Protein AF-A0A0B8QP43-F1 (afdb_monomer_lite)

Organism: NCBI:txid1481914

Sequence (212 aa):
MALLAFGRDAANEVSERLANKIGITAQKVNVSTFHQMALKIISDVEGGAPAISSLATEEKQKLQWCGVWLKEHWVNATNFKRWQKHLSLWPIAYLNGDEELVNQSENPKLLAWLNQQVEQLMTMNVTKKAIQQQIIDHPEYSRLNSELQLAWPAYQAWKQYLKEQNEFDFHLMIEKATQYVAKNKFKSPWRFLMVDEYQDISPARLALLEAW

pLDDT: mean 91.75, std 6.89, range [56.22, 98.06]

Secondary structure (DSSP, 8-state):
-EEEESSHHHHHHHHHHHHHHHGGGGGGSEEEEHHHHHHHHHHHHHSSPPEEPHHHH-HHHHHHHHHHHHHHHHTSHHHHHHHHHHHHHSPPTT--TTS-GGGGGG-HHHHHHHHHHHHHHHHH---HHHHHHHHTTSTTHHHHHHHHHHHHHHHHHHHHHHHHHTEE-HHHHHHHHHHHHHTT-S--S-S-EEESSGGG--HHHHHHHHT-

InterPro domains:
  IPR000212 UvrD-like helicase [PTHR11070] (4-210)
  IPR013986 DExx box DNA helicase domain superfamily [G3DSA:1.10.10.160] (53-170)
  IPR014016 UvrD-like helicase, ATP-binding domain [PF00580] (3-210)
  IPR014016 UvrD-like helicase, ATP-binding domain [PS51198] (1-212)
  IPR027417 P-loop containing nucleoside triphosphate hydrolase [G3DSA:3.40.50.300] (3-211)
  IPR027417 P-loop containing nucleoside triphosphate hydrolase [SSF52540] (2-211)

Structure (mmCIF, N/CA/C/O backbone):
data_AF-A0A0B8QP43-F1
#
_entry.id   AF-A0A0B8QP43-F1
#
loop_
_atom_site.group_PDB
_atom_site.id
_atom_site.type_symbol
_atom_site.label_atom_id
_atom_site.label_alt_id
_atom_site.label_comp_id
_atom_site.label_asym_id
_atom_site.label_entity_id
_atom_site.label_seq_id
_atom_site.pdbx_PDB_ins_code
_atom_site.Cartn_x
_atom_site.Cartn_y
_atom_site.Cartn_z
_atom_site.occupancy
_atom_site.B_iso_or_equiv
_atom_site.auth_seq_id
_atom_site.auth_comp_id
_atom_site.auth_asym_id
_atom_site.auth_atom_id
_atom_site.pdbx_PDB_model_num
ATOM 1 N N . MET A 1 1 ? -21.092 0.271 20.638 1.00 90.94 1 MET A N 1
ATOM 2 C CA . MET A 1 1 ? -20.902 -0.325 19.295 1.00 90.94 1 MET A CA 1
ATOM 3 C C . MET A 1 1 ? -19.984 0.582 18.500 1.00 90.94 1 MET A C 1
ATOM 5 O O . MET A 1 1 ? -19.857 1.745 18.880 1.00 90.94 1 MET A O 1
ATOM 9 N N . ALA A 1 2 ? -19.351 0.060 17.459 1.00 94.19 2 ALA A N 1
ATOM 10 C CA . ALA A 1 2 ? -18.602 0.856 16.496 1.00 94.19 2 ALA A CA 1
ATOM 11 C C . ALA A 1 2 ? -19.264 0.766 15.118 1.00 94.19 2 ALA A C 1
ATOM 13 O O . ALA A 1 2 ? -19.844 -0.265 14.783 1.00 94.19 2 ALA A O 1
ATOM 14 N N . LEU A 1 3 ? -19.190 1.847 14.349 1.00 94.50 3 LEU A N 1
ATOM 15 C CA . LEU A 1 3 ? -19.651 1.945 12.974 1.00 94.50 3 LEU A CA 1
ATOM 16 C C . LEU A 1 3 ? -18.489 2.431 12.109 1.00 94.50 3 LEU A C 1
ATOM 18 O O . LEU A 1 3 ? -17.894 3.474 12.387 1.00 94.50 3 LEU A O 1
ATOM 22 N N . LEU A 1 4 ? -18.164 1.645 11.087 1.00 94.50 4 LEU A N 1
ATOM 23 C CA . LEU A 1 4 ? -17.088 1.903 10.144 1.00 94.50 4 LEU A CA 1
ATOM 24 C C . LEU A 1 4 ? -17.643 2.428 8.823 1.00 94.50 4 LEU A C 1
ATOM 26 O O . LEU A 1 4 ? -18.479 1.780 8.198 1.00 94.50 4 LEU A O 1
ATOM 30 N N . ALA A 1 5 ? -17.141 3.582 8.398 1.00 92.31 5 ALA A N 1
ATOM 31 C CA . ALA A 1 5 ? -17.458 4.198 7.116 1.00 92.31 5 ALA A CA 1
ATOM 32 C C . ALA A 1 5 ? -16.233 4.226 6.183 1.00 92.31 5 ALA A C 1
ATOM 34 O O . ALA A 1 5 ? -15.079 4.106 6.611 1.00 92.31 5 ALA A O 1
ATOM 35 N N . PHE A 1 6 ? -16.472 4.405 4.885 1.00 85.81 6 PHE A N 1
ATOM 36 C CA . PHE A 1 6 ? -15.419 4.367 3.862 1.00 85.81 6 PHE A CA 1
ATOM 37 C C . PHE A 1 6 ? -14.604 5.653 3.764 1.00 85.81 6 PHE A C 1
ATOM 39 O O . PHE A 1 6 ? -13.394 5.612 3.530 1.00 85.81 6 PHE A O 1
ATOM 46 N N . GLY A 1 7 ? -15.261 6.789 3.973 1.00 87.44 7 GLY A N 1
ATOM 47 C CA . GLY A 1 7 ? -14.672 8.115 3.871 1.00 87.44 7 GLY A CA 1
ATOM 48 C C . GLY A 1 7 ? -15.044 8.985 5.060 1.00 87.44 7 GLY A C 1
ATOM 49 O O . GLY A 1 7 ? -15.950 8.663 5.830 1.00 87.44 7 GLY A O 1
ATOM 50 N N . ARG A 1 8 ? -14.329 10.104 5.208 1.00 89.56 8 ARG A N 1
ATOM 51 C CA . ARG A 1 8 ? -14.618 11.084 6.264 1.00 89.56 8 ARG A CA 1
ATOM 52 C C . ARG A 1 8 ? -16.022 11.659 6.116 1.00 89.56 8 ARG A C 1
ATOM 54 O O . ARG A 1 8 ? -16.710 11.781 7.117 1.00 89.56 8 ARG A O 1
ATOM 61 N N . ASP A 1 9 ? -16.460 11.927 4.890 1.00 91.56 9 ASP A N 1
ATOM 62 C CA . ASP A 1 9 ? -17.785 12.496 4.636 1.00 91.56 9 ASP A CA 1
ATOM 63 C C . ASP A 1 9 ? -18.902 11.531 5.041 1.00 91.56 9 ASP A C 1
ATOM 65 O O . ASP A 1 9 ? -19.807 11.929 5.765 1.00 91.56 9 ASP A O 1
ATOM 69 N N . ALA A 1 10 ? -18.778 10.243 4.699 1.00 90.12 10 ALA A N 1
ATOM 70 C CA . ALA A 1 10 ? -19.706 9.206 5.154 1.00 90.12 10 ALA A CA 1
ATOM 71 C C . ALA A 1 10 ? -19.687 9.054 6.687 1.00 90.12 10 ALA A C 1
ATOM 73 O O . ALA A 1 10 ? -20.732 9.007 7.328 1.00 90.12 10 ALA A O 1
ATOM 74 N N . ALA A 1 11 ? -18.503 9.056 7.312 1.00 92.75 11 ALA A N 1
ATOM 75 C CA . ALA A 1 11 ? -18.403 9.016 8.772 1.00 92.75 11 ALA A CA 1
ATOM 76 C C . ALA A 1 11 ? -19.088 10.228 9.432 1.00 92.75 11 ALA A C 1
ATOM 78 O O . ALA A 1 11 ? -19.756 10.078 10.458 1.00 92.75 11 ALA A O 1
ATOM 79 N N . ASN A 1 12 ? -18.941 11.419 8.848 1.00 93.62 12 ASN A N 1
ATOM 80 C CA . ASN A 1 12 ? -19.551 12.651 9.339 1.00 93.62 12 ASN A CA 1
ATOM 81 C C . ASN A 1 12 ? -21.074 12.629 9.163 1.00 93.62 12 ASN A C 1
ATOM 83 O O . ASN A 1 12 ? -21.790 12.887 10.127 1.00 93.62 12 ASN A O 1
ATOM 87 N N . GLU A 1 13 ? -21.563 12.248 7.980 1.00 93.94 13 GLU A N 1
ATOM 88 C CA . GLU A 1 13 ? -22.994 12.121 7.676 1.00 93.94 13 GLU A CA 1
ATOM 89 C C . GLU A 1 13 ? -23.676 11.140 8.634 1.00 93.94 13 GLU A C 1
ATOM 91 O O . GLU A 1 13 ? -24.672 11.480 9.275 1.00 93.94 13 GLU A O 1
ATOM 96 N N . VAL A 1 14 ? -23.095 9.953 8.830 1.00 92.06 14 VAL A N 1
ATOM 97 C CA . VAL A 1 14 ? -23.640 8.952 9.753 1.00 92.06 14 VAL A CA 1
ATOM 98 C C . VAL A 1 14 ? -23.628 9.459 11.194 1.00 92.06 14 VAL A C 1
ATOM 100 O O . VAL A 1 14 ? -24.592 9.238 11.934 1.00 92.06 14 VAL A O 1
ATOM 103 N N . SER A 1 15 ? -22.563 10.152 11.604 1.00 93.25 15 SER A N 1
ATOM 104 C CA . SER A 1 15 ? -22.465 10.748 12.942 1.00 93.25 15 SER A CA 1
ATOM 105 C C . SER A 1 15 ? -23.560 11.788 13.176 1.00 93.25 15 SER A C 1
ATOM 107 O O . SER A 1 15 ? -24.233 11.752 14.209 1.00 93.25 15 SER A O 1
ATOM 109 N N . GLU A 1 16 ? -23.784 12.677 12.208 1.00 94.00 16 GLU A N 1
ATOM 110 C CA . GLU A 1 16 ? -24.830 13.699 12.257 1.00 94.00 16 GLU A CA 1
ATOM 111 C C . GLU A 1 16 ? -26.226 13.061 12.279 1.00 94.00 16 GLU A C 1
ATOM 113 O O . GLU A 1 16 ? -27.069 13.397 13.116 1.00 94.00 16 GLU A O 1
ATOM 118 N N . ARG A 1 17 ? -26.455 12.050 11.436 1.00 94.12 17 ARG A N 1
ATOM 119 C CA . ARG A 1 17 ? -27.716 11.304 11.384 1.00 94.12 17 ARG A CA 1
ATOM 120 C C . ARG A 1 17 ? -28.028 10.599 12.703 1.00 94.12 17 ARG A C 1
ATOM 122 O O . ARG A 1 17 ? -29.184 10.589 13.134 1.00 94.12 17 ARG A O 1
ATOM 129 N N . LEU A 1 18 ? -27.025 10.015 13.358 1.00 92.94 18 LEU A N 1
ATOM 130 C CA . LEU A 1 18 ? -27.179 9.414 14.684 1.00 92.94 18 LEU A CA 1
ATOM 131 C C . LEU A 1 18 ? -27.497 10.476 15.740 1.00 92.94 18 LEU A C 1
ATOM 133 O O . LEU A 1 18 ? -28.440 10.291 16.510 1.00 92.94 18 LEU A O 1
ATOM 137 N N . ALA A 1 19 ? -26.773 11.597 15.753 1.00 93.12 19 ALA A N 1
ATOM 138 C CA . ALA A 1 19 ? -27.034 12.692 16.685 1.00 93.12 19 ALA A CA 1
ATOM 139 C C . ALA A 1 19 ? -28.475 13.214 16.557 1.00 93.12 19 ALA A C 1
ATOM 141 O O . ALA A 1 19 ? -29.168 13.362 17.563 1.00 93.12 19 ALA A O 1
ATOM 142 N N . ASN A 1 20 ? -28.965 13.380 15.327 1.00 94.75 20 ASN A N 1
ATOM 143 C CA . ASN A 1 20 ? -30.321 13.854 15.058 1.00 94.75 20 ASN A CA 1
ATOM 144 C C . ASN A 1 20 ? -31.412 12.849 15.466 1.00 94.75 20 ASN A C 1
ATOM 146 O O . ASN A 1 20 ? -32.481 13.255 15.917 1.00 94.75 20 ASN A O 1
ATOM 150 N N . LYS A 1 21 ? -31.170 11.537 15.328 1.00 94.00 21 LYS A N 1
ATOM 151 C CA . LYS A 1 21 ? -32.180 10.504 15.631 1.00 94.00 21 LYS A CA 1
ATOM 152 C C . LYS A 1 21 ? -32.227 10.078 17.095 1.00 94.00 21 LYS A C 1
ATOM 154 O O . LYS A 1 21 ? -33.306 9.779 17.597 1.00 94.00 21 LYS A O 1
ATOM 159 N N . ILE A 1 22 ? -31.074 9.975 17.759 1.00 92.44 22 ILE A N 1
ATOM 160 C CA . ILE A 1 22 ? -30.972 9.390 19.111 1.00 92.44 22 ILE A CA 1
ATOM 161 C C . ILE A 1 22 ? -30.299 10.315 20.136 1.00 92.44 22 ILE A C 1
ATOM 163 O O . ILE A 1 22 ? -30.078 9.909 21.284 1.00 92.44 22 ILE A O 1
ATOM 167 N N . GLY A 1 23 ? -29.993 11.558 19.751 1.00 91.44 23 GLY A N 1
ATOM 168 C CA . GLY A 1 23 ? -29.487 12.602 20.639 1.00 91.44 23 GLY A CA 1
ATOM 169 C C . GLY A 1 23 ? -28.204 12.196 21.361 1.00 91.44 23 GLY A C 1
ATOM 170 O O . GLY A 1 23 ? -27.282 11.629 20.778 1.00 91.44 23 GLY A O 1
ATOM 171 N N . ILE A 1 24 ? -28.168 12.442 22.673 1.00 87.62 24 ILE A N 1
ATOM 172 C CA . ILE A 1 24 ? -27.016 12.179 23.556 1.00 87.62 24 ILE A CA 1
ATOM 173 C C . ILE A 1 24 ? -26.551 10.712 23.486 1.00 87.62 24 ILE A C 1
ATOM 175 O O . ILE A 1 24 ? -25.363 10.429 23.641 1.00 87.62 24 ILE A O 1
ATOM 179 N N . THR A 1 25 ? -27.451 9.766 23.194 1.00 89.50 25 THR A N 1
ATOM 180 C CA . THR A 1 25 ? -27.094 8.344 23.062 1.00 89.50 25 THR A CA 1
ATOM 181 C C . THR A 1 25 ? -26.117 8.086 21.909 1.00 89.50 25 THR A C 1
ATOM 183 O O . THR A 1 25 ? -25.336 7.136 21.994 1.00 89.50 25 THR A O 1
ATOM 186 N N . ALA A 1 26 ? -26.084 8.944 20.880 1.00 87.44 26 ALA A N 1
ATOM 187 C CA . ALA A 1 26 ? -25.137 8.842 19.767 1.00 87.44 26 ALA A CA 1
ATOM 188 C C . ALA A 1 26 ? -23.671 8.873 20.228 1.00 87.44 26 ALA A C 1
ATOM 190 O O . ALA A 1 26 ? -22.838 8.192 19.641 1.00 87.44 26 ALA A O 1
ATOM 191 N N . GLN A 1 27 ? -23.358 9.556 21.337 1.00 85.94 27 GLN A N 1
ATOM 192 C CA . GLN A 1 27 ? -21.995 9.635 21.885 1.00 85.94 27 GLN A CA 1
ATOM 193 C C . GLN A 1 27 ? -21.445 8.276 22.355 1.00 85.94 27 GLN A C 1
ATOM 195 O O . GLN A 1 27 ? -20.241 8.118 22.536 1.00 85.94 27 GLN A O 1
ATOM 200 N N . LYS A 1 28 ? -22.314 7.272 22.552 1.00 88.62 28 LYS A N 1
ATOM 201 C CA . LYS A 1 28 ? -21.918 5.894 22.897 1.00 88.62 28 LYS A CA 1
ATOM 202 C C . LYS A 1 28 ? -21.557 5.045 21.669 1.00 88.62 28 LYS A C 1
ATOM 204 O O . LYS A 1 28 ? -21.132 3.894 21.824 1.00 88.62 28 LYS A O 1
ATOM 209 N N . VAL A 1 29 ? -21.762 5.569 20.461 1.00 92.12 29 VAL A N 1
ATOM 210 C CA . VAL A 1 29 ? -21.399 4.922 19.199 1.00 92.12 29 V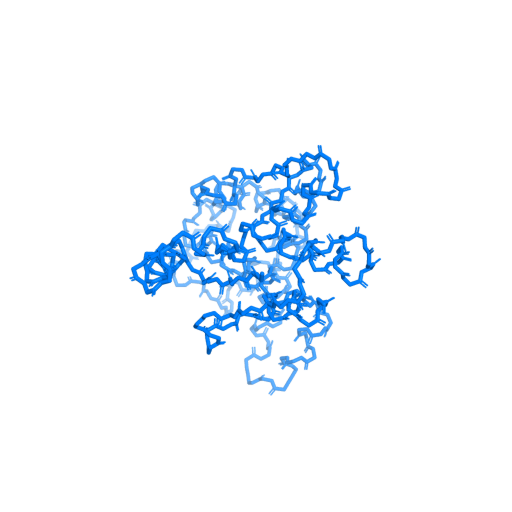AL A CA 1
ATOM 211 C C . VAL A 1 29 ? -20.081 5.514 18.727 1.00 92.12 29 VAL A C 1
ATOM 213 O O . VAL A 1 29 ? -19.968 6.719 18.531 1.00 92.12 29 VAL A O 1
ATOM 216 N N . ASN A 1 30 ? -19.069 4.669 18.539 1.00 94.31 30 ASN A N 1
ATOM 217 C CA . ASN A 1 30 ? -17.855 5.112 17.869 1.00 94.31 30 ASN A CA 1
ATOM 218 C C . ASN A 1 30 ? -18.101 5.088 16.361 1.00 94.31 30 ASN A C 1
ATOM 220 O O . ASN A 1 30 ? -18.272 4.010 15.803 1.00 94.31 30 ASN A O 1
ATOM 224 N N . VAL A 1 31 ? -18.131 6.251 15.720 1.00 95.19 31 VAL A N 1
ATOM 225 C CA . VAL A 1 31 ? -18.187 6.354 14.260 1.00 95.19 31 VAL A CA 1
ATOM 226 C C . VAL A 1 31 ? -16.802 6.738 13.768 1.00 95.19 31 VAL A C 1
ATOM 228 O O . VAL A 1 31 ? -16.219 7.713 14.242 1.00 95.19 31 VAL A O 1
ATOM 231 N N . SER A 1 32 ? -16.239 5.948 12.863 1.00 95.06 32 SER A N 1
ATOM 232 C CA . SER A 1 32 ? -14.909 6.212 12.319 1.00 95.06 32 SER A CA 1
ATOM 233 C C . SER A 1 32 ? -14.742 5.617 10.930 1.00 95.06 32 SER A C 1
ATOM 235 O O . SER A 1 32 ? -15.523 4.784 10.480 1.00 95.06 32 SER A O 1
ATOM 237 N N . THR A 1 33 ? -13.705 6.053 10.225 1.00 94.19 33 THR A N 1
ATOM 238 C CA . THR A 1 33 ? -13.268 5.378 8.999 1.00 94.19 33 THR A CA 1
ATOM 239 C C . THR A 1 33 ? -12.449 4.126 9.311 1.00 94.19 33 THR A C 1
ATOM 241 O O . THR A 1 33 ? -11.852 4.022 10.384 1.00 94.19 33 THR A O 1
ATOM 244 N N . PHE A 1 34 ? -12.311 3.213 8.344 1.00 93.62 34 PHE A N 1
ATOM 245 C CA . PHE A 1 34 ? -11.391 2.068 8.464 1.00 93.62 34 PHE A CA 1
ATOM 246 C C . PHE A 1 34 ? -9.957 2.486 8.820 1.00 93.62 34 PHE A C 1
ATOM 248 O O . PHE A 1 34 ? -9.317 1.849 9.652 1.00 93.62 34 PHE A O 1
ATOM 255 N N . HIS A 1 35 ? -9.461 3.583 8.238 1.00 92.38 35 HIS A N 1
ATOM 256 C CA . HIS A 1 35 ? -8.125 4.100 8.537 1.00 92.38 35 HIS A CA 1
ATOM 257 C C . HIS A 1 35 ? -8.009 4.582 9.987 1.00 92.38 35 HIS A C 1
ATOM 259 O O . HIS A 1 35 ? -7.050 4.242 10.672 1.00 92.38 35 HIS A O 1
ATOM 265 N N . GLN A 1 36 ? -9.001 5.329 10.482 1.00 94.06 36 GLN A N 1
ATOM 266 C CA . GLN A 1 36 ? -9.032 5.772 11.880 1.00 94.06 36 GLN A CA 1
ATOM 267 C C . GLN A 1 36 ? -9.152 4.594 12.851 1.00 94.06 36 GLN A C 1
ATOM 269 O O . GLN A 1 36 ? -8.501 4.599 13.895 1.00 94.06 36 GLN A O 1
ATOM 274 N N . MET A 1 37 ? -9.936 3.572 12.502 1.00 95.31 37 MET A N 1
ATOM 275 C CA . MET A 1 37 ? -10.026 2.356 13.303 1.00 95.31 37 MET A CA 1
ATOM 276 C C . MET A 1 37 ? -8.690 1.607 13.336 1.00 95.31 37 MET A C 1
ATOM 278 O O . MET A 1 37 ? -8.239 1.214 14.408 1.00 95.31 37 MET A O 1
ATOM 282 N N . ALA A 1 38 ? -8.012 1.465 12.194 1.00 95.00 38 ALA A N 1
ATOM 283 C CA . ALA A 1 38 ? -6.698 0.833 12.125 1.00 95.00 38 ALA A CA 1
ATOM 284 C C . ALA A 1 38 ? -5.641 1.598 12.946 1.00 95.00 38 ALA A C 1
ATOM 286 O O . ALA A 1 38 ? -4.927 0.981 13.737 1.00 95.00 38 ALA A O 1
ATOM 287 N N . LEU A 1 39 ? -5.605 2.935 12.840 1.00 94.62 39 LEU A N 1
ATOM 288 C CA . LEU A 1 39 ? -4.768 3.799 13.684 1.00 94.62 39 LEU A CA 1
ATOM 289 C C . LEU A 1 39 ? -5.023 3.543 15.167 1.00 94.62 39 LEU A C 1
ATOM 291 O O . LEU A 1 39 ? -4.078 3.363 15.934 1.00 94.62 39 LEU A O 1
ATOM 295 N N . LYS A 1 40 ? -6.297 3.502 15.571 1.00 94.88 40 LYS A N 1
ATOM 296 C CA . LYS A 1 40 ? -6.675 3.252 16.958 1.00 94.88 40 LYS A CA 1
ATOM 297 C C . LYS A 1 40 ? -6.224 1.870 17.430 1.00 94.88 40 LYS A C 1
ATOM 299 O O . LYS A 1 40 ? -5.653 1.770 18.508 1.00 94.88 40 LYS A O 1
ATOM 304 N N . ILE A 1 41 ? -6.442 0.826 16.633 1.00 96.12 41 ILE A N 1
ATOM 305 C CA . ILE A 1 41 ? -6.026 -0.543 16.970 1.00 96.12 41 ILE A CA 1
ATOM 306 C C . ILE A 1 41 ? -4.520 -0.610 17.206 1.00 96.12 41 ILE A C 1
ATOM 308 O O . ILE A 1 41 ? -4.081 -1.161 18.213 1.00 96.12 41 ILE A O 1
ATOM 312 N N . ILE A 1 42 ? -3.731 -0.050 16.287 1.00 95.69 42 ILE A N 1
ATOM 313 C CA . ILE A 1 42 ? -2.272 -0.045 16.410 1.00 95.69 42 ILE A CA 1
ATOM 314 C C . ILE A 1 42 ? -1.853 0.768 17.633 1.00 95.69 42 ILE A C 1
ATOM 316 O O . ILE A 1 42 ? -1.052 0.281 18.422 1.00 95.69 42 ILE A O 1
ATOM 320 N N . SER A 1 43 ? -2.450 1.942 17.847 1.00 95.12 43 SER A N 1
ATOM 321 C CA . SER A 1 43 ? -2.120 2.802 18.990 1.00 95.12 43 SER A CA 1
ATOM 322 C C . SER A 1 43 ? -2.418 2.140 20.332 1.00 95.12 43 SER A C 1
ATOM 324 O O . SER A 1 43 ? -1.598 2.209 21.244 1.00 95.12 43 SER A O 1
ATOM 326 N N . ASP A 1 44 ? -3.561 1.461 20.449 1.00 95.44 44 ASP A N 1
ATOM 327 C CA . ASP A 1 44 ? -3.958 0.757 21.670 1.00 95.44 44 ASP A CA 1
ATOM 328 C C . ASP A 1 44 ? -3.025 -0.441 21.962 1.00 95.44 44 ASP A C 1
ATOM 330 O O . ASP A 1 44 ? -2.818 -0.790 23.123 1.00 95.44 44 ASP A O 1
ATOM 334 N N . VAL A 1 45 ? -2.455 -1.075 20.928 1.00 96.19 45 VAL A N 1
ATOM 335 C CA . VAL A 1 45 ? -1.552 -2.236 21.070 1.00 96.19 45 VAL A CA 1
ATOM 336 C C . VAL A 1 45 ? -0.088 -1.829 21.260 1.00 96.19 45 VAL A C 1
ATOM 338 O O . VAL A 1 45 ? 0.629 -2.484 22.014 1.00 96.19 45 VAL A O 1
ATOM 341 N N . GLU A 1 46 ? 0.373 -0.786 20.569 1.00 94.44 46 GLU A N 1
ATOM 342 C CA . GLU A 1 46 ? 1.776 -0.345 20.559 1.00 94.44 46 GLU A CA 1
ATOM 343 C C . GLU A 1 46 ? 2.059 0.800 21.547 1.00 94.44 46 GLU A C 1
ATOM 345 O O . GLU A 1 46 ? 3.219 1.084 21.832 1.00 94.44 46 GLU A O 1
ATOM 350 N N . GLY A 1 47 ? 1.026 1.431 22.115 1.00 93.00 47 GLY A N 1
ATOM 351 C CA . GLY A 1 47 ? 1.162 2.504 23.106 1.00 93.00 47 GLY A CA 1
ATOM 352 C C . GLY A 1 47 ? 1.457 3.889 22.518 1.00 93.00 47 GLY A C 1
ATOM 353 O O . GLY A 1 47 ? 1.784 4.809 23.265 1.00 93.00 47 GLY A O 1
ATOM 354 N N . GLY A 1 48 ? 1.338 4.060 21.199 1.00 90.00 48 GLY A N 1
ATOM 355 C CA . GLY A 1 48 ? 1.570 5.326 20.506 1.00 90.00 48 GLY A CA 1
ATOM 356 C C . GLY A 1 48 ? 1.003 5.323 19.088 1.00 90.00 48 GLY A C 1
ATOM 357 O O . GLY A 1 48 ? 0.816 4.264 18.493 1.00 90.00 48 GLY A O 1
ATOM 358 N N . ALA A 1 49 ? 0.713 6.510 18.548 1.00 86.12 49 ALA A N 1
ATOM 359 C CA . ALA A 1 49 ? 0.202 6.629 17.186 1.00 86.12 49 ALA A CA 1
ATOM 360 C C . ALA A 1 49 ? 1.269 6.181 16.172 1.00 86.12 49 ALA A C 1
ATOM 362 O O . ALA A 1 49 ? 2.403 6.664 16.253 1.00 86.12 49 ALA A O 1
ATOM 363 N N . PRO A 1 50 ? 0.937 5.293 15.216 1.00 89.88 50 PRO A N 1
ATOM 364 C CA . PRO A 1 50 ? 1.890 4.901 14.189 1.00 89.88 50 PRO A CA 1
ATOM 365 C C . PRO A 1 50 ? 2.232 6.101 13.299 1.00 89.88 50 PRO A C 1
ATOM 367 O O . PRO A 1 50 ? 1.361 6.909 12.963 1.00 89.88 50 PRO A O 1
ATOM 370 N N . ALA A 1 51 ? 3.496 6.203 12.892 1.00 92.62 51 ALA A N 1
ATOM 371 C CA . ALA A 1 51 ? 3.930 7.213 11.938 1.00 92.62 51 ALA A CA 1
ATOM 372 C C . ALA A 1 51 ? 3.446 6.834 10.532 1.00 92.62 51 ALA A C 1
ATOM 374 O O . ALA A 1 51 ? 3.698 5.724 10.067 1.00 92.62 51 ALA A O 1
ATOM 375 N N . ILE A 1 52 ? 2.740 7.743 9.857 1.00 93.25 52 ILE A N 1
ATOM 376 C CA . ILE A 1 52 ? 2.363 7.573 8.450 1.00 93.25 52 ILE A CA 1
ATOM 377 C C . ILE A 1 52 ? 3.416 8.263 7.594 1.00 93.25 52 ILE A C 1
ATOM 379 O O . ILE A 1 52 ? 3.730 9.427 7.837 1.00 93.25 52 ILE A O 1
ATOM 383 N N . SER A 1 53 ? 3.940 7.552 6.599 1.00 94.44 53 SER A N 1
ATOM 384 C CA . SER A 1 53 ? 4.972 8.090 5.719 1.00 94.44 53 SER A CA 1
ATOM 385 C C . SER A 1 53 ? 4.453 9.285 4.931 1.00 94.44 53 SER A C 1
ATOM 387 O O . SER A 1 53 ? 3.367 9.215 4.348 1.00 94.44 53 SER A O 1
ATOM 389 N N . SER A 1 54 ? 5.245 10.356 4.824 1.00 93.81 54 SER A N 1
ATOM 390 C CA . SER A 1 54 ? 4.881 11.494 3.967 1.00 93.81 54 SER A CA 1
ATOM 391 C C . SER A 1 54 ? 4.769 11.082 2.498 1.00 93.81 54 SER A C 1
ATOM 393 O O . SER A 1 54 ? 3.974 11.647 1.755 1.00 93.81 54 SER A O 1
ATOM 395 N N . LEU A 1 55 ? 5.492 10.037 2.084 1.00 93.50 55 LEU A N 1
ATOM 396 C CA . LEU A 1 55 ? 5.399 9.459 0.745 1.00 93.50 55 LEU A CA 1
ATOM 397 C C . LEU A 1 55 ? 4.072 8.715 0.516 1.00 93.50 55 LEU A C 1
ATOM 399 O O . LEU A 1 55 ? 3.705 8.484 -0.629 1.00 93.50 55 LEU A O 1
ATOM 403 N N . ALA A 1 56 ? 3.348 8.328 1.569 1.00 89.88 56 ALA A N 1
ATOM 404 C CA . ALA A 1 56 ? 2.013 7.740 1.445 1.00 89.88 56 ALA A CA 1
ATOM 405 C C . ALA A 1 56 ? 0.908 8.807 1.339 1.00 89.88 56 ALA A C 1
ATOM 407 O O . ALA A 1 56 ? -0.208 8.496 0.927 1.00 89.88 56 ALA A O 1
ATOM 408 N N . THR A 1 57 ? 1.200 10.055 1.718 1.00 88.56 57 THR A N 1
ATOM 409 C CA . THR A 1 57 ? 0.239 11.168 1.697 1.00 88.56 57 THR A CA 1
ATOM 410 C C . THR A 1 57 ? 0.500 12.164 0.570 1.00 88.56 57 THR A C 1
ATOM 412 O O . THR A 1 57 ? -0.437 12.802 0.104 1.00 88.56 57 THR A O 1
ATOM 415 N N . GLU A 1 58 ? 1.748 12.286 0.110 1.00 93.69 58 GLU A N 1
ATOM 416 C CA . GLU A 1 58 ? 2.182 13.260 -0.893 1.00 93.69 58 GLU A CA 1
ATOM 417 C C . GLU A 1 58 ? 2.627 12.566 -2.188 1.00 93.69 58 GLU A C 1
ATOM 419 O O . GLU A 1 58 ? 3.762 12.094 -2.311 1.00 93.69 58 GLU A O 1
ATOM 424 N N . GLU A 1 59 ? 1.755 12.566 -3.200 1.00 92.06 59 GLU A N 1
ATOM 425 C CA . GLU A 1 59 ? 2.003 11.894 -4.485 1.00 92.06 59 GLU A CA 1
ATOM 426 C C . GLU A 1 59 ? 3.309 12.361 -5.147 1.00 92.06 59 GLU A C 1
ATOM 428 O O . GLU A 1 59 ? 4.098 11.551 -5.629 1.00 92.06 59 GLU A O 1
ATOM 433 N N . LYS A 1 60 ? 3.610 13.664 -5.108 1.00 94.56 60 LYS A N 1
ATOM 434 C CA . LYS A 1 60 ? 4.853 14.199 -5.684 1.00 94.56 60 LYS A CA 1
ATOM 435 C C . LYS A 1 60 ? 6.105 13.583 -5.046 1.00 94.56 60 LYS A C 1
ATOM 437 O O . LYS A 1 60 ? 7.057 13.271 -5.761 1.00 94.56 60 LYS A O 1
ATOM 442 N N . GLN A 1 61 ? 6.111 13.398 -3.723 1.00 95.62 61 GLN A N 1
ATOM 443 C CA . GLN A 1 61 ? 7.240 12.776 -3.018 1.00 95.62 61 GLN A CA 1
ATOM 444 C C . GLN A 1 61 ? 7.348 11.292 -3.371 1.00 95.62 61 GLN A C 1
ATOM 446 O O . GLN A 1 61 ? 8.447 10.785 -3.594 1.00 95.62 61 GLN A O 1
ATOM 451 N N . LYS A 1 62 ? 6.205 10.612 -3.500 1.00 95.94 62 LYS A N 1
ATOM 452 C CA . LYS A 1 62 ? 6.139 9.215 -3.929 1.00 95.94 62 LYS A CA 1
ATOM 453 C C . LYS A 1 62 ? 6.711 9.003 -5.332 1.00 95.94 62 LYS A C 1
ATOM 455 O O . LYS A 1 62 ? 7.518 8.098 -5.532 1.00 95.94 62 LYS A O 1
ATOM 460 N N . LEU A 1 63 ? 6.354 9.861 -6.288 1.00 96.56 63 LEU A N 1
ATOM 461 C CA . LEU A 1 63 ? 6.893 9.805 -7.650 1.00 96.56 63 LEU A CA 1
ATOM 462 C C . LEU A 1 63 ? 8.399 10.095 -7.672 1.00 96.56 63 LEU A C 1
ATOM 464 O O . LEU A 1 63 ? 9.144 9.409 -8.369 1.00 96.56 63 LEU A O 1
ATOM 468 N N . GLN A 1 64 ? 8.866 11.057 -6.870 1.00 96.19 64 GLN A N 1
ATOM 469 C CA . GLN A 1 64 ? 10.298 11.320 -6.722 1.00 96.19 64 GLN A CA 1
ATOM 470 C C . GLN A 1 64 ? 11.040 10.093 -6.172 1.00 96.19 64 GLN A C 1
ATOM 472 O O . GLN A 1 64 ? 12.093 9.731 -6.696 1.00 96.19 64 GLN A O 1
ATOM 477 N N . TRP A 1 65 ? 10.473 9.417 -5.171 1.00 97.19 65 TRP A N 1
ATOM 478 C CA . TRP A 1 65 ? 11.010 8.16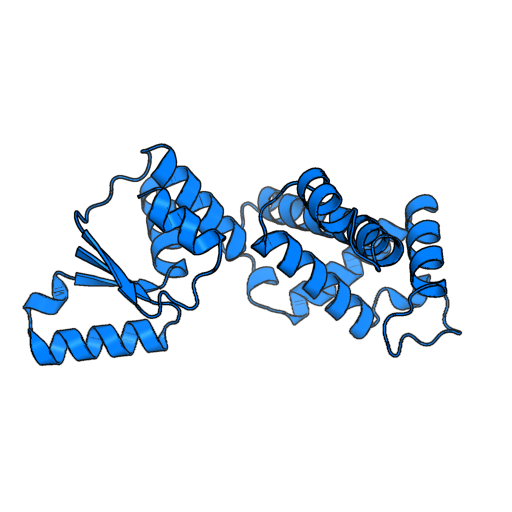2 -4.647 1.00 97.19 65 TRP A CA 1
ATOM 479 C C . TRP A 1 65 ? 11.063 7.066 -5.716 1.00 97.19 65 TRP A C 1
ATOM 481 O O . TRP A 1 65 ? 12.096 6.414 -5.855 1.00 97.19 65 TRP A O 1
ATOM 491 N N . CYS A 1 66 ? 10.013 6.907 -6.532 1.00 97.00 66 CYS A N 1
ATOM 492 C CA . CYS A 1 66 ? 10.024 5.974 -7.662 1.00 97.00 66 CYS A CA 1
ATOM 493 C C . CYS A 1 66 ? 11.165 6.276 -8.647 1.00 97.00 66 CYS A C 1
ATOM 495 O O . CYS A 1 66 ? 11.807 5.346 -9.132 1.00 97.00 66 CYS A O 1
ATOM 497 N N . GLY A 1 67 ? 11.444 7.554 -8.920 1.00 96.19 67 GLY A N 1
ATOM 498 C CA . GLY A 1 67 ? 12.525 7.958 -9.822 1.00 96.19 67 GLY A CA 1
ATOM 499 C C . GLY A 1 67 ? 13.911 7.668 -9.258 1.00 96.19 67 GLY A C 1
ATOM 500 O O . GLY A 1 67 ? 14.756 7.112 -9.959 1.00 96.19 67 GLY A O 1
ATOM 501 N N . VAL A 1 68 ? 14.135 7.970 -7.975 1.00 96.38 68 VAL A N 1
ATOM 502 C CA . VAL A 1 68 ? 15.380 7.604 -7.275 1.00 96.38 68 VAL A CA 1
ATOM 503 C C . VAL A 1 68 ? 15.569 6.087 -7.287 1.00 96.38 68 VAL A C 1
ATOM 505 O O . VAL A 1 68 ? 16.619 5.602 -7.708 1.00 96.38 68 VAL A O 1
ATOM 508 N N . TRP A 1 69 ? 14.524 5.338 -6.930 1.00 97.31 69 TRP A N 1
ATOM 509 C CA . TRP A 1 69 ? 14.553 3.881 -6.934 1.00 97.31 69 TRP A CA 1
ATOM 510 C C . TRP A 1 69 ? 14.863 3.309 -8.323 1.00 97.31 69 TRP A C 1
ATOM 512 O O . TRP A 1 69 ? 15.685 2.403 -8.437 1.00 97.31 69 TRP A O 1
ATOM 522 N N . LEU A 1 70 ? 14.256 3.841 -9.392 1.00 96.06 70 LEU A N 1
ATOM 523 C CA . LEU A 1 70 ? 14.525 3.394 -10.763 1.00 96.06 70 LEU A CA 1
ATOM 524 C C . LEU A 1 70 ? 15.990 3.587 -11.147 1.00 96.06 70 LEU A C 1
ATOM 526 O O . LEU A 1 70 ? 16.596 2.660 -11.685 1.00 96.06 70 LEU A O 1
ATOM 530 N N . LYS A 1 71 ? 16.569 4.757 -10.844 1.00 94.62 71 LYS A N 1
ATOM 531 C CA . LYS A 1 71 ? 17.985 5.043 -11.122 1.00 94.62 71 LYS A CA 1
ATOM 532 C C . LYS A 1 71 ? 18.895 4.018 -10.459 1.00 94.62 71 LYS A C 1
ATOM 534 O O . LYS A 1 71 ? 19.747 3.443 -11.129 1.00 94.62 71 LYS A O 1
ATOM 539 N N . GLU A 1 72 ? 18.679 3.743 -9.175 1.00 95.12 72 GLU A N 1
ATOM 540 C CA . GLU A 1 72 ? 19.448 2.744 -8.423 1.00 95.12 72 GLU A CA 1
ATOM 541 C C . GLU A 1 72 ? 19.229 1.328 -8.970 1.00 95.12 72 GLU A C 1
ATOM 543 O O . GLU A 1 72 ? 20.178 0.573 -9.195 1.00 95.12 72 GLU A O 1
ATOM 548 N N . HIS A 1 73 ? 17.975 0.967 -9.245 1.00 95.69 73 HIS A N 1
ATOM 549 C CA . HIS A 1 73 ? 17.599 -0.351 -9.740 1.00 95.69 73 HIS A CA 1
ATOM 550 C C . HIS A 1 73 ? 18.207 -0.658 -11.117 1.00 95.69 73 HIS A C 1
ATOM 552 O O . HIS A 1 73 ? 18.567 -1.809 -11.395 1.00 95.69 73 HIS A O 1
ATOM 558 N N . TRP A 1 74 ? 18.346 0.365 -11.963 1.00 94.75 74 TRP A N 1
ATOM 559 C CA . TRP A 1 74 ? 18.920 0.293 -13.306 1.00 94.75 74 TRP A CA 1
ATOM 560 C C . TRP A 1 74 ? 20.449 0.302 -13.358 1.00 94.75 74 TRP A C 1
ATOM 562 O O . TRP A 1 74 ? 20.997 -0.059 -14.398 1.00 94.75 74 TRP A O 1
ATOM 572 N N . VAL A 1 75 ? 21.154 0.582 -12.253 1.00 93.69 75 VAL A N 1
ATOM 573 C CA . VAL A 1 75 ? 22.614 0.350 -12.174 1.00 93.69 75 VAL A CA 1
ATOM 574 C C . VAL A 1 75 ? 22.945 -1.124 -12.444 1.00 93.69 75 VAL A C 1
ATOM 576 O O . VAL A 1 75 ? 23.977 -1.456 -13.028 1.00 93.69 75 VAL A O 1
ATOM 579 N N . ASN A 1 76 ? 22.049 -2.041 -12.068 1.00 95.31 76 ASN A N 1
ATOM 580 C CA . ASN A 1 76 ? 22.188 -3.450 -12.405 1.00 95.31 76 ASN A CA 1
ATOM 581 C C . ASN A 1 76 ? 21.804 -3.710 -13.875 1.00 95.31 76 ASN A C 1
ATOM 583 O O . ASN A 1 76 ? 20.630 -3.655 -14.248 1.00 95.31 76 ASN A O 1
ATOM 587 N N . ALA A 1 77 ? 22.782 -4.113 -14.691 1.00 93.81 77 ALA A N 1
ATOM 588 C CA . ALA A 1 77 ? 22.592 -4.375 -16.121 1.00 93.81 77 ALA A CA 1
ATOM 589 C C . ALA A 1 77 ? 21.521 -5.440 -16.441 1.00 93.81 77 ALA A C 1
ATOM 591 O O . ALA A 1 77 ? 20.901 -5.390 -17.503 1.00 93.81 77 ALA A O 1
ATOM 592 N N . THR A 1 78 ? 21.279 -6.406 -15.546 1.00 95.62 78 THR A N 1
ATOM 593 C CA . THR A 1 78 ? 20.226 -7.421 -15.734 1.00 95.62 78 THR A CA 1
ATOM 594 C C . THR A 1 78 ? 18.841 -6.804 -15.582 1.00 95.62 78 THR A C 1
ATOM 596 O O . THR A 1 78 ? 17.957 -7.071 -16.398 1.00 95.62 78 THR A O 1
ATOM 599 N N . ASN A 1 79 ? 18.655 -5.960 -14.565 1.00 94.75 79 ASN A N 1
ATOM 600 C CA . ASN A 1 79 ? 17.407 -5.229 -14.368 1.00 94.75 79 ASN A CA 1
ATOM 601 C C . ASN A 1 79 ? 17.180 -4.264 -15.531 1.00 94.75 79 ASN A C 1
ATOM 603 O O . ASN A 1 79 ? 16.124 -4.313 -16.154 1.00 94.75 79 ASN A O 1
ATOM 607 N N . PHE A 1 80 ? 18.194 -3.473 -15.889 1.00 93.69 80 PHE A N 1
ATOM 608 C CA . PHE A 1 80 ? 18.127 -2.542 -17.013 1.00 93.69 80 PHE A CA 1
ATOM 609 C C . PHE A 1 80 ? 17.687 -3.230 -18.313 1.00 93.69 80 PHE A C 1
ATOM 611 O O . PHE A 1 80 ? 16.699 -2.829 -18.924 1.00 93.69 80 PHE A O 1
ATOM 618 N N . LYS A 1 81 ? 18.335 -4.342 -18.692 1.00 93.12 81 LYS A N 1
ATOM 619 C CA . LYS A 1 81 ? 17.958 -5.126 -19.883 1.00 93.12 81 LYS A CA 1
ATOM 620 C C . LYS A 1 81 ? 16.537 -5.685 -19.806 1.00 93.12 81 LYS A C 1
ATOM 622 O O . LYS A 1 81 ? 15.865 -5.780 -20.831 1.00 93.12 81 LYS A O 1
ATOM 627 N N . ARG A 1 82 ? 16.062 -6.068 -18.615 1.00 95.31 82 ARG A N 1
ATOM 628 C CA . ARG A 1 82 ? 14.684 -6.548 -18.422 1.00 95.31 82 ARG A CA 1
ATOM 629 C C . ARG A 1 82 ? 13.668 -5.436 -18.675 1.00 95.31 82 ARG A C 1
ATOM 631 O O . ARG A 1 82 ? 12.699 -5.676 -19.388 1.00 95.31 82 ARG A O 1
ATOM 638 N N . TRP A 1 83 ? 13.911 -4.245 -18.131 1.00 94.69 83 TRP A N 1
ATOM 639 C CA . TRP A 1 83 ? 13.089 -3.059 -18.378 1.00 94.69 83 TRP A CA 1
ATOM 640 C C . TRP A 1 83 ? 13.109 -2.669 -19.858 1.00 94.69 83 TRP A C 1
ATOM 642 O O . TRP A 1 83 ? 12.049 -2.517 -20.456 1.00 94.69 83 TRP A O 1
ATOM 652 N N . GLN A 1 84 ? 14.293 -2.623 -20.476 1.00 91.81 84 GLN A N 1
ATOM 653 C CA . GLN A 1 84 ? 14.450 -2.326 -21.902 1.00 91.81 84 GLN A CA 1
ATOM 654 C C . GLN A 1 84 ? 13.665 -3.306 -22.783 1.00 91.81 84 GLN A C 1
ATOM 656 O O . GLN A 1 84 ? 12.930 -2.884 -23.670 1.00 91.81 84 GLN A O 1
ATOM 661 N N . LYS A 1 85 ? 13.775 -4.614 -22.512 1.00 92.94 85 LYS A N 1
ATOM 662 C CA . LYS A 1 85 ? 13.039 -5.653 -23.246 1.00 92.94 85 LYS A CA 1
ATOM 663 C C . LYS A 1 85 ? 11.525 -5.536 -23.067 1.00 92.94 85 LYS A C 1
ATOM 665 O O . LYS A 1 85 ? 10.783 -5.789 -24.008 1.00 92.94 85 LYS A O 1
ATOM 670 N N . HIS A 1 86 ? 11.058 -5.228 -21.860 1.00 93.81 86 HIS A N 1
ATOM 671 C CA . HIS A 1 86 ? 9.629 -5.058 -21.623 1.00 93.81 86 HIS A CA 1
ATOM 672 C C . HIS A 1 86 ? 9.091 -3.853 -22.396 1.00 93.81 86 HIS A C 1
ATOM 674 O O . HIS A 1 86 ? 8.141 -4.006 -23.152 1.00 93.81 86 HIS A O 1
ATOM 680 N N . LEU A 1 87 ? 9.737 -2.691 -22.264 1.00 91.25 87 LEU A N 1
ATOM 681 C CA . LEU A 1 87 ? 9.285 -1.446 -22.886 1.00 91.25 87 LEU A CA 1
ATOM 682 C C . LEU A 1 87 ? 9.386 -1.464 -24.417 1.00 91.25 87 LEU A C 1
ATOM 684 O O . LEU A 1 87 ? 8.617 -0.767 -25.071 1.00 91.25 87 LEU A O 1
ATOM 688 N N . SER A 1 88 ? 10.276 -2.276 -25.003 1.00 89.56 88 SER A N 1
ATOM 689 C CA . SER A 1 88 ? 10.322 -2.460 -26.460 1.00 89.56 88 SER A CA 1
ATOM 690 C C . SER A 1 88 ? 9.166 -3.304 -27.006 1.00 89.56 88 SER A C 1
ATOM 692 O O . SER A 1 88 ? 8.786 -3.138 -28.161 1.00 89.56 88 SER A O 1
ATOM 694 N N . LEU A 1 89 ? 8.614 -4.216 -26.199 1.00 91.88 89 LEU A N 1
ATOM 695 C CA . LEU A 1 89 ? 7.484 -5.072 -26.576 1.00 91.88 89 LEU A CA 1
ATOM 696 C C . LEU A 1 89 ? 6.134 -4.450 -26.197 1.00 91.88 89 LEU A C 1
ATOM 698 O O . LEU A 1 89 ? 5.163 -4.581 -26.938 1.00 91.88 89 LEU A O 1
ATOM 702 N N . TRP A 1 90 ? 6.082 -3.783 -25.045 1.00 93.00 90 TRP A N 1
ATOM 703 C CA . TRP A 1 90 ? 4.892 -3.172 -24.460 1.00 93.00 90 TRP A CA 1
ATOM 704 C C . TRP A 1 90 ? 5.243 -1.763 -23.967 1.00 93.00 90 TRP A C 1
ATOM 706 O O . TRP A 1 90 ? 5.535 -1.567 -22.785 1.00 93.00 90 TRP A O 1
ATOM 716 N N . PRO A 1 91 ? 5.278 -0.772 -24.870 1.00 87.12 91 PRO A N 1
ATOM 717 C CA . PRO A 1 91 ? 5.608 0.591 -24.493 1.00 87.12 91 PRO A CA 1
ATOM 718 C C . PRO A 1 91 ? 4.506 1.181 -23.613 1.00 87.12 91 PRO A C 1
ATOM 720 O O . PRO A 1 91 ? 3.314 1.055 -23.900 1.00 87.12 91 PRO A O 1
ATOM 723 N N . ILE A 1 92 ? 4.908 1.890 -22.561 1.00 83.44 92 ILE A N 1
ATOM 724 C CA . ILE A 1 92 ? 3.983 2.751 -21.824 1.00 83.44 92 ILE A CA 1
ATOM 725 C C . ILE A 1 92 ? 3.654 3.928 -22.741 1.00 83.44 92 ILE A C 1
ATOM 727 O O . ILE A 1 92 ? 4.549 4.538 -23.332 1.00 83.44 92 ILE A O 1
ATOM 731 N N . ALA A 1 93 ? 2.362 4.224 -22.885 1.00 75.75 93 ALA A N 1
ATOM 732 C CA . ALA A 1 93 ? 1.890 5.258 -23.792 1.00 75.75 93 ALA A CA 1
ATOM 733 C C . ALA A 1 93 ? 2.654 6.573 -23.574 1.00 75.75 93 ALA A C 1
ATOM 735 O O . ALA A 1 93 ? 2.766 7.064 -22.448 1.00 75.75 93 ALA A O 1
ATOM 736 N N . TYR A 1 94 ? 3.128 7.161 -24.676 1.00 64.38 94 TYR A N 1
ATOM 737 C CA . TYR A 1 94 ? 3.874 8.422 -24.700 1.00 64.38 94 TYR A CA 1
ATOM 738 C C . TYR A 1 94 ? 5.239 8.411 -23.988 1.00 64.38 94 TYR A C 1
ATOM 740 O O . TYR A 1 94 ? 5.734 9.478 -23.621 1.00 64.38 94 TYR A O 1
ATOM 748 N N . LEU A 1 95 ? 5.859 7.245 -23.794 1.00 73.62 95 LEU A N 1
ATOM 749 C CA . LEU A 1 95 ? 7.315 7.191 -23.680 1.00 73.62 95 LEU A CA 1
ATOM 750 C C . LEU A 1 95 ? 7.915 7.477 -25.061 1.00 73.62 95 LEU A C 1
ATOM 752 O O . LEU A 1 95 ? 7.577 6.797 -26.031 1.00 73.62 95 LEU A O 1
ATOM 756 N N . ASN A 1 96 ? 8.765 8.501 -25.159 1.00 58.88 96 ASN A N 1
ATOM 757 C CA . ASN A 1 96 ? 9.466 8.828 -26.400 1.00 58.88 96 ASN A CA 1
ATOM 758 C C . ASN A 1 96 ? 10.394 7.658 -26.755 1.00 58.88 96 ASN A C 1
ATOM 760 O O . ASN A 1 96 ? 11.351 7.385 -26.034 1.00 58.88 96 ASN A O 1
ATOM 764 N N . GLY A 1 97 ? 10.093 6.955 -27.850 1.00 56.22 97 GLY A N 1
ATOM 765 C CA . GLY A 1 97 ? 10.787 5.721 -28.242 1.00 56.22 97 GLY A CA 1
ATOM 766 C C . GLY A 1 97 ? 12.268 5.896 -28.596 1.00 56.22 97 GLY A C 1
ATOM 767 O O . GLY A 1 97 ? 13.007 4.915 -28.566 1.00 56.22 97 GLY A O 1
ATOM 768 N N . ASP A 1 98 ? 12.698 7.129 -28.876 1.00 57.09 98 ASP A N 1
ATOM 769 C CA . ASP A 1 98 ? 14.068 7.456 -29.292 1.00 57.09 98 ASP A CA 1
ATOM 770 C C . ASP A 1 98 ? 14.981 7.878 -28.126 1.00 57.09 98 ASP A C 1
ATOM 772 O O . ASP A 1 98 ? 16.190 8.028 -28.300 1.00 57.09 98 ASP A O 1
ATOM 776 N N . GLU A 1 99 ? 14.433 8.083 -26.926 1.00 62.84 99 GLU A N 1
ATOM 777 C CA . GLU A 1 99 ? 15.218 8.456 -25.748 1.00 62.84 99 GLU A CA 1
ATOM 778 C C . GLU A 1 99 ? 15.781 7.210 -25.051 1.00 62.84 99 GLU A C 1
ATOM 780 O O . GLU A 1 99 ? 15.056 6.260 -24.744 1.00 62.84 99 GLU A O 1
ATOM 785 N N . GLU A 1 100 ? 17.083 7.226 -24.747 1.00 71.75 100 GLU A N 1
ATOM 786 C CA . GLU A 1 100 ? 17.723 6.151 -23.988 1.00 71.75 100 GLU A CA 1
ATOM 787 C C . GLU A 1 100 ? 17.005 5.907 -22.655 1.00 71.75 100 GLU A C 1
ATOM 789 O O . GLU A 1 100 ? 16.720 6.842 -21.905 1.00 71.75 100 GLU A O 1
ATOM 794 N N . LEU A 1 101 ? 16.771 4.633 -22.321 1.00 76.81 101 LEU A N 1
ATOM 795 C CA . LEU A 1 101 ? 16.039 4.227 -21.116 1.00 76.81 101 LEU A CA 1
ATOM 796 C C . LEU A 1 101 ? 16.575 4.890 -19.836 1.00 76.81 101 LEU A C 1
ATOM 798 O O . LEU A 1 101 ? 15.790 5.243 -18.966 1.00 76.81 101 LEU A O 1
ATOM 802 N N . VAL A 1 102 ? 17.889 5.117 -19.734 1.00 70.50 102 VAL A N 1
ATOM 803 C CA . VAL A 1 102 ? 18.521 5.792 -18.584 1.00 70.50 102 VAL A CA 1
ATOM 804 C C . VAL A 1 102 ? 17.923 7.187 -18.334 1.00 70.50 102 VAL A C 1
ATOM 806 O O . VAL A 1 102 ? 17.687 7.562 -17.182 1.00 70.50 102 VAL A O 1
ATOM 809 N N . ASN A 1 103 ? 17.592 7.915 -19.402 1.00 78.62 103 ASN A N 1
ATOM 810 C CA . ASN A 1 103 ? 17.023 9.263 -19.339 1.00 78.62 103 ASN A CA 1
ATOM 811 C C . ASN A 1 103 ? 15.530 9.256 -18.971 1.00 78.62 103 ASN A C 1
ATOM 813 O O . ASN A 1 103 ? 14.991 10.281 -18.566 1.00 78.62 103 ASN A O 1
ATOM 817 N N . GLN A 1 104 ? 14.867 8.095 -19.031 1.00 83.31 104 GLN A N 1
ATOM 818 C CA . GLN A 1 104 ? 13.446 7.951 -18.702 1.00 83.31 104 GLN A CA 1
ATOM 819 C C . GLN A 1 104 ? 13.174 7.785 -17.203 1.00 83.31 104 GLN A C 1
ATOM 821 O O . GLN A 1 104 ? 12.015 7.759 -16.800 1.00 83.31 104 GLN A O 1
ATOM 826 N N . SER A 1 105 ? 14.204 7.681 -16.355 1.00 85.94 105 SER A N 1
ATOM 827 C CA . SER A 1 105 ? 14.029 7.457 -14.906 1.00 85.94 105 SER A CA 1
ATOM 828 C C . SER A 1 105 ? 13.264 8.578 -14.192 1.00 85.94 105 SER A C 1
ATOM 830 O O . SER A 1 105 ? 12.734 8.357 -13.108 1.00 85.94 105 SER A O 1
ATOM 832 N N . GLU A 1 106 ? 13.171 9.761 -14.801 1.00 88.75 106 GLU A N 1
ATOM 833 C CA . GLU A 1 106 ? 12.391 10.901 -14.307 1.00 88.75 106 GLU A CA 1
ATOM 834 C C . GLU A 1 106 ? 11.107 11.148 -15.114 1.00 88.75 106 GLU A C 1
ATOM 836 O O . GLU A 1 106 ? 10.393 12.118 -14.864 1.00 88.75 106 GLU A O 1
ATOM 841 N N . ASN A 1 107 ? 10.781 10.281 -16.080 1.00 91.06 107 ASN A N 1
ATOM 842 C CA . ASN A 1 107 ? 9.615 10.456 -16.934 1.00 91.06 107 ASN A CA 1
ATOM 843 C C . ASN A 1 107 ? 8.315 10.350 -16.113 1.00 91.06 107 ASN A C 1
ATOM 845 O O . ASN A 1 107 ? 8.023 9.276 -15.579 1.00 91.06 107 ASN A O 1
ATOM 849 N N . PRO A 1 108 ? 7.471 11.400 -16.062 1.00 91.88 108 PRO A N 1
ATOM 850 C CA . PRO A 1 108 ? 6.280 11.405 -15.215 1.00 91.88 108 PRO A CA 1
ATOM 851 C C . PRO A 1 108 ? 5.306 10.254 -15.486 1.00 91.88 108 PRO A C 1
ATOM 853 O O . PRO A 1 108 ? 4.675 9.759 -14.557 1.00 91.88 108 PRO A O 1
ATOM 856 N N . LYS A 1 109 ? 5.192 9.792 -16.738 1.00 91.50 109 LYS A N 1
ATOM 857 C CA . LYS A 1 109 ? 4.282 8.697 -17.107 1.00 91.50 109 LYS A CA 1
ATOM 858 C C . LYS A 1 109 ? 4.816 7.342 -16.667 1.00 91.50 109 LYS A C 1
ATOM 860 O O . LYS A 1 109 ? 4.040 6.520 -16.187 1.00 91.50 109 LYS A O 1
ATOM 865 N N . LEU A 1 110 ? 6.128 7.127 -16.773 1.00 93.31 110 LEU A N 1
ATOM 866 C CA . LEU A 1 110 ? 6.771 5.932 -16.227 1.00 93.31 110 LEU A CA 1
ATOM 867 C C . LEU A 1 110 ? 6.623 5.878 -14.705 1.00 93.31 110 LEU A C 1
ATOM 869 O O . LEU A 1 110 ? 6.269 4.835 -14.159 1.00 93.31 110 LEU A O 1
ATOM 873 N N . LEU A 1 111 ? 6.869 7.005 -14.032 1.00 95.19 111 LEU A N 1
ATOM 874 C CA . LEU A 1 111 ? 6.755 7.109 -12.579 1.00 95.19 111 LEU A CA 1
ATOM 875 C C . LEU A 1 111 ? 5.322 6.873 -12.108 1.00 95.19 111 LEU A C 1
ATOM 877 O O . LEU A 1 111 ? 5.111 6.095 -11.181 1.00 95.19 111 LEU A O 1
ATOM 881 N N . ALA A 1 112 ? 4.340 7.486 -12.773 1.00 94.81 112 ALA A N 1
ATOM 882 C CA . ALA A 1 112 ? 2.928 7.281 -12.472 1.00 94.81 112 ALA A CA 1
ATOM 883 C C . ALA A 1 112 ? 2.509 5.821 -12.691 1.00 94.81 112 ALA A C 1
ATOM 885 O O . ALA A 1 112 ? 1.856 5.238 -11.827 1.00 94.81 112 ALA A O 1
ATOM 886 N N . TRP A 1 113 ? 2.936 5.206 -13.800 1.00 95.62 113 TRP A N 1
ATOM 887 C CA . TRP A 1 113 ? 2.675 3.791 -14.066 1.00 95.62 113 TRP A CA 1
ATOM 888 C C . TRP A 1 113 ? 3.279 2.898 -12.979 1.00 95.62 113 TRP A C 1
ATOM 890 O O . TRP A 1 113 ? 2.572 2.068 -12.413 1.00 95.62 113 TRP A O 1
ATOM 900 N N . LEU A 1 114 ? 4.557 3.092 -12.634 1.00 96.56 114 LEU A N 1
ATOM 901 C CA . LEU A 1 114 ? 5.224 2.295 -11.606 1.00 96.56 114 LEU A CA 1
ATOM 902 C C . LEU A 1 114 ? 4.542 2.460 -10.245 1.00 96.56 114 LEU A C 1
ATOM 904 O O . LEU A 1 114 ? 4.294 1.464 -9.568 1.00 96.56 114 LEU A O 1
ATOM 908 N N . ASN A 1 115 ? 4.207 3.695 -9.864 1.00 96.06 115 ASN A N 1
ATOM 909 C CA . ASN A 1 115 ? 3.494 3.968 -8.622 1.00 96.06 115 ASN A CA 1
ATOM 910 C C . ASN A 1 115 ? 2.137 3.253 -8.594 1.00 96.06 115 ASN A C 1
ATOM 912 O O . ASN A 1 115 ? 1.839 2.545 -7.638 1.00 96.06 115 ASN A O 1
ATOM 916 N N . GLN A 1 116 ? 1.360 3.339 -9.677 1.00 95.31 116 GLN A N 1
ATOM 917 C CA . GLN A 1 116 ? 0.087 2.633 -9.797 1.00 95.31 116 GLN A CA 1
ATOM 918 C C . GLN A 1 116 ? 0.258 1.113 -9.647 1.00 95.31 116 GLN A C 1
ATOM 920 O O . GLN A 1 116 ? -0.530 0.481 -8.946 1.00 95.31 116 GLN A O 1
ATOM 925 N N . GLN A 1 117 ? 1.280 0.516 -10.270 1.00 95.31 117 GLN A N 1
ATOM 926 C CA . GLN A 1 117 ? 1.553 -0.916 -10.117 1.00 95.31 117 GLN A CA 1
ATOM 927 C C . GLN A 1 117 ? 1.912 -1.277 -8.668 1.00 95.31 117 GLN A C 1
ATOM 929 O O . GLN A 1 117 ? 1.433 -2.285 -8.148 1.00 95.31 117 GLN A O 1
ATOM 934 N N . VAL A 1 118 ? 2.726 -0.458 -7.995 1.00 95.38 118 VAL A N 1
ATOM 935 C CA . VAL A 1 118 ? 3.085 -0.668 -6.583 1.00 95.38 118 VAL A CA 1
ATOM 936 C C . VAL A 1 118 ? 1.849 -0.584 -5.686 1.00 95.38 118 VAL A C 1
ATOM 938 O O . VAL A 1 118 ? 1.642 -1.493 -4.886 1.00 95.38 118 VAL A O 1
ATOM 941 N N . GLU A 1 119 ? 1.000 0.431 -5.853 1.00 92.38 119 GLU A N 1
ATOM 942 C CA . GLU A 1 119 ? -0.243 0.580 -5.081 1.00 92.38 119 GLU A CA 1
ATOM 943 C C . GLU A 1 119 ? -1.210 -0.590 -5.321 1.00 92.38 119 GLU A C 1
ATOM 945 O O . GLU A 1 119 ? -1.756 -1.158 -4.375 1.00 92.38 119 GLU A O 1
ATOM 950 N N . GLN A 1 120 ? -1.361 -1.050 -6.568 1.00 92.12 120 GLN A N 1
ATOM 951 C CA . GLN A 1 120 ? -2.161 -2.243 -6.860 1.00 92.12 120 GLN A CA 1
ATOM 952 C C . GLN A 1 120 ? -1.625 -3.475 -6.117 1.00 92.12 120 GLN A C 1
ATOM 954 O O . GLN A 1 120 ? -2.394 -4.174 -5.455 1.00 92.12 120 GLN A O 1
ATOM 959 N N . LEU A 1 121 ? -0.310 -3.709 -6.132 1.00 93.12 121 LEU A N 1
ATOM 960 C CA . LEU A 1 121 ? 0.304 -4.811 -5.384 1.00 93.12 121 LEU A CA 1
ATOM 961 C C . LEU A 1 121 ? 0.118 -4.669 -3.861 1.00 93.12 121 LEU A C 1
ATOM 963 O O . LEU A 1 121 ? -0.091 -5.676 -3.178 1.00 93.12 121 LEU A O 1
ATOM 967 N N . MET A 1 122 ? 0.144 -3.442 -3.326 1.00 89.75 122 MET A N 1
ATOM 968 C CA . MET A 1 122 ? -0.166 -3.158 -1.918 1.00 89.75 122 MET A CA 1
ATOM 969 C C . MET A 1 122 ? -1.613 -3.518 -1.570 1.00 89.75 122 MET A C 1
ATOM 971 O O . MET A 1 122 ? -1.852 -4.149 -0.540 1.00 89.75 122 MET A O 1
ATOM 975 N N . THR A 1 123 ? -2.571 -3.189 -2.440 1.00 86.00 123 THR A N 1
ATOM 976 C CA . THR A 1 123 ? -3.999 -3.460 -2.197 1.00 86.00 123 THR A CA 1
ATOM 977 C C . THR A 1 123 ? -4.338 -4.950 -2.194 1.00 86.00 123 THR A C 1
ATOM 979 O O . THR A 1 123 ? -5.189 -5.380 -1.415 1.00 86.00 123 THR A O 1
ATOM 982 N N . MET A 1 124 ? -3.682 -5.742 -3.049 1.00 86.00 124 MET A N 1
ATOM 983 C CA . MET A 1 124 ? -3.978 -7.168 -3.193 1.00 86.00 124 MET A CA 1
ATOM 984 C C . MET A 1 124 ? -3.471 -7.993 -2.006 1.00 86.00 124 MET A C 1
ATOM 986 O O . MET A 1 124 ? -4.067 -9.013 -1.681 1.00 86.00 124 MET A O 1
ATOM 990 N N . ASN A 1 125 ? -2.368 -7.572 -1.376 1.00 81.06 125 ASN A N 1
ATOM 991 C CA . ASN A 1 125 ? -1.726 -8.258 -0.250 1.00 81.06 125 ASN A CA 1
ATOM 992 C C . ASN A 1 125 ? -1.541 -9.784 -0.439 1.00 81.06 125 ASN A C 1
ATOM 994 O O . ASN A 1 125 ? -1.769 -10.588 0.465 1.00 81.06 125 ASN A O 1
ATOM 998 N N . VAL A 1 126 ? -1.112 -10.198 -1.634 1.00 88.00 126 VAL A N 1
ATOM 999 C CA . VAL A 1 126 ? -0.839 -11.603 -1.978 1.00 88.00 126 VAL A CA 1
ATOM 1000 C C . VAL A 1 126 ? 0.614 -11.803 -2.399 1.00 88.00 126 VAL A C 1
ATOM 1002 O O . VAL A 1 126 ? 1.336 -10.873 -2.756 1.00 88.00 126 VAL A O 1
ATOM 1005 N N . THR A 1 127 ? 1.068 -13.055 -2.373 1.00 93.25 127 THR A N 1
ATOM 1006 C CA . THR A 1 127 ? 2.419 -13.398 -2.830 1.00 93.25 127 THR A CA 1
ATOM 1007 C C . THR A 1 127 ? 2.540 -13.303 -4.351 1.00 93.25 127 THR A C 1
ATOM 1009 O O . THR A 1 127 ? 1.586 -13.573 -5.079 1.00 93.25 127 THR A O 1
ATOM 1012 N N . LYS A 1 128 ? 3.756 -13.049 -4.851 1.00 96.06 128 LYS A N 1
ATOM 1013 C CA . LYS A 1 128 ? 4.062 -13.080 -6.290 1.00 96.06 128 LYS A CA 1
ATOM 1014 C C . LYS A 1 128 ? 3.582 -14.361 -6.967 1.00 96.06 128 LYS A C 1
ATOM 1016 O O . LYS A 1 128 ? 3.038 -14.310 -8.061 1.00 96.06 128 LYS A O 1
ATOM 1021 N N . LYS A 1 129 ? 3.776 -15.504 -6.300 1.00 96.00 129 LYS A N 1
ATOM 1022 C CA . LYS A 1 129 ? 3.370 -16.819 -6.806 1.00 96.00 129 LYS A CA 1
ATOM 1023 C C . LYS A 1 129 ? 1.852 -16.909 -6.972 1.00 96.00 129 LYS A C 1
ATOM 1025 O O . LYS A 1 129 ? 1.401 -17.437 -7.979 1.00 96.00 129 LYS A O 1
ATOM 1030 N N . ALA A 1 130 ? 1.086 -16.380 -6.018 1.00 95.50 130 ALA A N 1
ATOM 1031 C CA . ALA A 1 130 ? -0.371 -16.350 -6.109 1.00 95.50 130 ALA A CA 1
ATOM 1032 C C . ALA A 1 130 ? -0.839 -15.487 -7.292 1.00 95.50 130 ALA A C 1
ATOM 1034 O O . ALA A 1 130 ? -1.685 -15.933 -8.058 1.00 95.50 130 ALA A O 1
ATOM 1035 N N . ILE A 1 131 ? -0.224 -14.317 -7.509 1.00 95.25 131 ILE A N 1
ATOM 1036 C CA . ILE A 1 131 ? -0.523 -13.479 -8.684 1.00 95.25 131 ILE A CA 1
ATOM 1037 C C . ILE A 1 131 ? -0.201 -14.241 -9.971 1.00 95.25 131 ILE A C 1
ATOM 1039 O O . ILE A 1 131 ? -1.037 -14.318 -10.862 1.00 95.25 131 ILE A O 1
ATOM 1043 N N . GLN A 1 132 ? 0.978 -14.867 -10.057 1.00 96.25 132 GLN A N 1
ATOM 1044 C CA . GLN A 1 132 ? 1.374 -15.657 -11.228 1.00 96.25 132 GLN A CA 1
ATOM 1045 C C . GLN A 1 132 ? 0.401 -16.802 -11.528 1.00 96.25 132 GLN A C 1
ATOM 1047 O O . GLN A 1 132 ? 0.119 -17.061 -12.693 1.00 96.25 132 GLN A O 1
ATOM 1052 N N . GLN A 1 133 ? -0.128 -17.462 -10.495 1.00 96.19 133 GLN A N 1
ATOM 1053 C CA . GLN A 1 133 ? -1.149 -18.500 -10.644 1.00 96.19 133 GLN A CA 1
ATOM 1054 C C . GLN A 1 133 ? -2.477 -17.938 -11.159 1.00 96.19 133 GLN A C 1
ATOM 1056 O O . GLN A 1 133 ? -3.131 -18.601 -11.952 1.00 96.19 133 GLN A O 1
ATOM 1061 N N . GLN A 1 134 ? -2.863 -16.726 -10.755 1.00 94.12 134 GLN A N 1
ATOM 1062 C CA . GLN A 1 134 ? -4.096 -16.085 -11.224 1.00 94.12 134 GLN A CA 1
ATOM 1063 C C . GLN A 1 134 ? -4.020 -15.642 -12.690 1.00 94.12 134 GLN A C 1
ATOM 1065 O O . GLN A 1 134 ? -5.039 -15.624 -13.371 1.00 94.12 134 GLN A O 1
ATOM 1070 N N . ILE A 1 135 ? -2.830 -15.287 -13.183 1.00 96.00 135 ILE A N 1
ATOM 1071 C CA . ILE A 1 135 ? -2.656 -14.778 -14.553 1.00 96.00 135 ILE A CA 1
ATOM 1072 C C . ILE A 1 135 ? -2.222 -15.845 -15.564 1.00 96.00 135 ILE A C 1
ATOM 1074 O O . ILE A 1 135 ? -2.115 -15.518 -16.742 1.00 96.00 135 ILE A O 1
ATOM 1078 N N . ILE A 1 136 ? -1.936 -17.083 -15.139 1.00 95.94 136 ILE A N 1
ATOM 1079 C CA . ILE A 1 136 ? -1.297 -18.101 -15.996 1.00 95.94 136 ILE A CA 1
ATOM 1080 C C . ILE A 1 136 ? -2.111 -18.434 -17.252 1.00 95.94 136 ILE A C 1
ATOM 1082 O O . ILE A 1 136 ? -1.532 -18.598 -18.322 1.00 95.94 136 ILE A O 1
ATOM 1086 N N . ASP A 1 137 ? -3.439 -18.442 -17.129 1.00 95.81 137 ASP A N 1
ATOM 1087 C CA . ASP A 1 137 ? -4.371 -18.731 -18.223 1.00 95.81 137 ASP A CA 1
ATOM 1088 C C . ASP A 1 137 ? -4.895 -17.453 -18.908 1.00 95.81 137 ASP A C 1
ATOM 1090 O O . ASP A 1 137 ? -5.757 -17.512 -19.786 1.00 95.81 137 ASP A O 1
ATOM 1094 N N . HIS A 1 138 ? -4.398 -16.271 -18.520 1.00 96.50 138 HIS A N 1
ATOM 1095 C CA . HIS A 1 138 ? -4.842 -15.005 -19.096 1.00 96.50 138 HIS A CA 1
ATOM 1096 C C . HIS A 1 138 ? -4.260 -14.813 -20.511 1.00 96.50 138 HIS A C 1
ATOM 1098 O O . HIS A 1 138 ? -3.055 -15.005 -20.698 1.00 96.50 138 HIS A O 1
ATOM 1104 N N . PRO A 1 139 ? -5.042 -14.337 -21.503 1.00 96.56 139 PRO A N 1
ATOM 1105 C CA . PRO A 1 139 ? -4.543 -14.093 -22.864 1.00 96.56 139 PRO A CA 1
ATOM 1106 C C . PRO A 1 139 ? -3.317 -13.168 -22.925 1.00 96.56 139 PRO A C 1
ATOM 1108 O O . PRO A 1 139 ? -2.457 -13.308 -23.790 1.00 96.56 139 PRO A O 1
ATOM 1111 N N . GLU A 1 140 ? -3.206 -12.240 -21.973 1.00 95.62 140 GLU A N 1
ATOM 1112 C CA . GLU A 1 140 ? -2.076 -11.311 -21.846 1.00 95.62 140 GLU A CA 1
ATOM 1113 C C . GLU A 1 140 ? -0.986 -11.770 -20.858 1.00 95.62 140 GLU A C 1
ATOM 1115 O O . GLU A 1 140 ? -0.195 -10.946 -20.394 1.00 95.62 140 GLU A O 1
ATOM 1120 N N . TYR A 1 141 ? -0.919 -13.063 -20.513 1.00 96.56 141 TYR A N 1
ATOM 1121 C CA . TYR A 1 141 ? 0.022 -13.602 -19.520 1.00 96.56 141 TYR A CA 1
ATOM 1122 C C . TYR A 1 141 ? 1.460 -13.098 -19.710 1.00 96.56 141 TYR A C 1
ATOM 1124 O O . TYR A 1 141 ? 2.101 -12.684 -18.745 1.00 96.56 141 TYR A O 1
ATOM 1132 N N . SER A 1 142 ? 1.978 -13.086 -20.945 1.00 96.75 142 SER A N 1
ATOM 1133 C CA . SER A 1 142 ? 3.347 -12.629 -21.216 1.00 96.75 142 SER A CA 1
ATOM 1134 C C . SER A 1 142 ? 3.581 -11.175 -20.799 1.00 96.75 142 SER A C 1
ATOM 1136 O O . SER A 1 142 ? 4.616 -10.891 -20.190 1.00 96.75 142 SER A O 1
ATOM 1138 N N . ARG A 1 143 ? 2.621 -10.280 -21.080 1.00 96.31 143 ARG A N 1
ATOM 1139 C CA . ARG A 1 143 ? 2.676 -8.867 -20.681 1.00 96.31 143 ARG A CA 1
ATOM 1140 C C . ARG A 1 143 ? 2.564 -8.753 -19.167 1.00 96.31 143 ARG A C 1
ATOM 1142 O O . ARG A 1 143 ? 3.494 -8.261 -18.537 1.00 96.31 143 ARG A O 1
ATOM 1149 N N . LEU A 1 144 ? 1.497 -9.300 -18.582 1.00 96.50 144 LEU A N 1
ATOM 1150 C CA . LEU A 1 144 ? 1.202 -9.199 -17.147 1.00 96.50 144 LEU A CA 1
ATOM 1151 C C . LEU A 1 144 ? 2.314 -9.788 -16.276 1.00 96.50 144 LEU A C 1
ATOM 1153 O O . LEU A 1 144 ? 2.739 -9.181 -15.295 1.00 96.50 144 LEU A O 1
ATOM 1157 N N . ASN A 1 145 ? 2.845 -10.956 -16.642 1.00 97.44 145 ASN A N 1
ATOM 1158 C CA . ASN A 1 145 ? 3.957 -11.550 -15.912 1.00 97.44 145 ASN A CA 1
ATOM 1159 C C . ASN A 1 145 ? 5.227 -10.704 -16.065 1.00 97.44 145 ASN A C 1
ATOM 1161 O O . ASN A 1 145 ? 5.979 -10.586 -15.100 1.00 97.44 145 ASN A O 1
ATOM 1165 N N . SER A 1 146 ? 5.469 -10.095 -17.233 1.00 96.75 146 SER A N 1
ATOM 1166 C CA . SER A 1 146 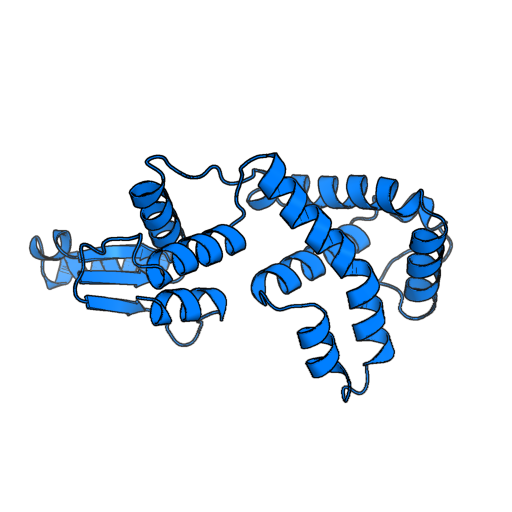? 6.592 -9.172 -17.417 1.00 96.75 146 SER A CA 1
ATOM 1167 C C . SER A 1 146 ? 6.439 -7.918 -16.555 1.00 96.75 146 SER A C 1
ATOM 1169 O O . SER A 1 146 ? 7.393 -7.568 -15.867 1.00 96.75 146 SER A O 1
ATOM 1171 N N . GLU A 1 147 ? 5.262 -7.289 -16.534 1.00 96.44 147 GLU A N 1
ATOM 1172 C CA . GLU A 1 147 ? 4.948 -6.132 -15.678 1.00 96.44 147 GLU A CA 1
ATOM 1173 C C . GLU A 1 147 ? 5.153 -6.478 -14.202 1.00 96.44 147 GLU A C 1
ATOM 1175 O O . GLU A 1 147 ? 5.865 -5.772 -13.487 1.00 96.44 147 GLU A O 1
ATOM 1180 N N . LEU A 1 148 ? 4.658 -7.641 -13.767 1.00 97.56 148 LEU A N 1
ATOM 1181 C CA . LEU A 1 148 ? 4.886 -8.154 -12.420 1.00 97.56 148 LEU A CA 1
ATOM 1182 C C . LEU A 1 148 ? 6.382 -8.333 -12.116 1.00 97.56 148 LEU A C 1
ATOM 1184 O O . LEU A 1 148 ? 6.820 -8.035 -11.007 1.00 97.56 148 LEU A O 1
ATOM 1188 N N . GLN A 1 149 ? 7.202 -8.800 -13.067 1.00 97.25 149 GLN A N 1
ATOM 1189 C CA . GLN A 1 149 ? 8.654 -8.897 -12.853 1.00 97.25 149 GLN A CA 1
ATOM 1190 C C . GLN A 1 149 ? 9.340 -7.530 -12.702 1.00 97.25 149 GLN A C 1
ATOM 1192 O O . GLN A 1 149 ? 10.414 -7.486 -12.094 1.00 97.25 149 GLN A O 1
ATOM 1197 N N . LEU A 1 150 ? 8.770 -6.456 -13.259 1.00 96.62 150 LEU A N 1
ATOM 1198 C CA . LEU A 1 150 ? 9.288 -5.090 -13.136 1.00 96.62 150 LEU A CA 1
ATOM 1199 C C . LEU A 1 150 ? 8.827 -4.412 -11.844 1.00 96.62 150 LEU A C 1
ATOM 1201 O O . LEU A 1 150 ? 9.642 -3.822 -11.137 1.00 96.62 150 LEU A O 1
ATOM 1205 N N . ALA A 1 151 ? 7.537 -4.524 -11.524 1.00 97.44 151 ALA A N 1
ATOM 1206 C CA . ALA A 1 151 ? 6.920 -3.848 -10.389 1.00 97.44 151 ALA A CA 1
ATOM 1207 C C . ALA A 1 151 ? 7.191 -4.553 -9.052 1.00 97.44 151 ALA A C 1
ATOM 1209 O O . ALA A 1 151 ? 7.300 -3.894 -8.020 1.00 97.44 151 ALA A O 1
ATOM 1210 N N . TRP A 1 152 ? 7.349 -5.884 -9.041 1.00 97.88 152 TRP A N 1
ATOM 1211 C CA . TRP A 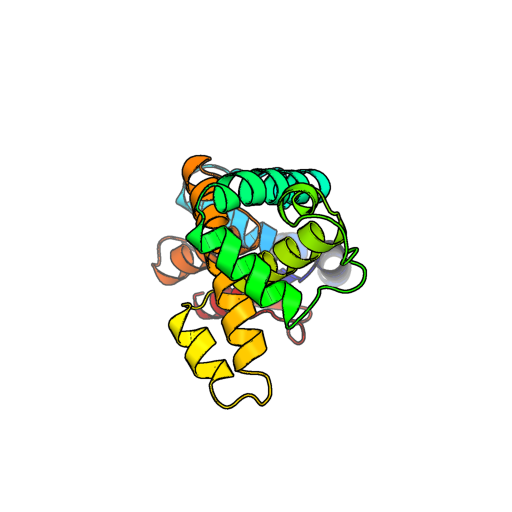1 152 ? 7.548 -6.633 -7.795 1.00 97.88 152 TRP A CA 1
ATOM 1212 C C . TRP A 1 152 ? 8.787 -6.185 -6.995 1.00 97.88 152 TRP A C 1
ATOM 1214 O O . TRP A 1 152 ? 8.658 -5.985 -5.788 1.00 97.88 152 TRP A O 1
ATOM 1224 N N . PRO A 1 153 ? 9.972 -5.972 -7.606 1.00 98.06 153 PRO A N 1
ATOM 1225 C CA . PRO A 1 153 ? 11.114 -5.394 -6.897 1.00 98.06 153 PRO A CA 1
ATOM 1226 C C . PRO A 1 153 ? 10.835 -4.007 -6.295 1.00 98.06 153 PRO A C 1
ATOM 1228 O O . PRO A 1 153 ? 11.285 -3.744 -5.182 1.00 98.06 153 PRO A O 1
ATOM 1231 N N . ALA A 1 154 ? 10.077 -3.147 -6.986 1.00 97.81 154 ALA A N 1
ATOM 1232 C CA . ALA A 1 154 ? 9.706 -1.821 -6.480 1.00 97.81 154 ALA A CA 1
ATOM 1233 C C . ALA A 1 154 ? 8.765 -1.926 -5.277 1.00 97.81 154 ALA A C 1
ATOM 1235 O O . ALA A 1 154 ? 8.985 -1.285 -4.254 1.00 97.81 154 ALA A O 1
ATOM 1236 N N . TYR A 1 155 ? 7.766 -2.806 -5.364 1.00 97.12 155 TYR A N 1
ATOM 1237 C CA . TYR A 1 155 ? 6.868 -3.135 -4.258 1.00 97.12 155 TYR A CA 1
ATOM 1238 C C . TYR A 1 155 ? 7.635 -3.644 -3.027 1.00 97.12 155 TYR A C 1
ATOM 1240 O O . TYR A 1 155 ? 7.382 -3.211 -1.904 1.00 97.12 155 TYR A O 1
ATOM 1248 N N . GLN A 1 156 ? 8.617 -4.530 -3.221 1.00 96.94 156 GLN A N 1
ATOM 1249 C CA . GLN A 1 156 ? 9.451 -5.018 -2.120 1.00 96.94 156 GLN A CA 1
ATOM 1250 C C . GLN A 1 156 ? 10.309 -3.907 -1.510 1.00 96.94 156 GLN A C 1
ATOM 1252 O O . GLN A 1 156 ? 10.390 -3.815 -0.286 1.00 96.94 156 GLN A O 1
ATOM 1257 N N . ALA A 1 157 ? 10.917 -3.062 -2.345 1.00 97.44 157 ALA A N 1
ATOM 1258 C CA . ALA A 1 157 ? 11.698 -1.920 -1.884 1.00 97.44 157 ALA A CA 1
ATOM 1259 C C . ALA A 1 157 ? 10.836 -0.914 -1.112 1.00 97.44 157 ALA A C 1
ATOM 1261 O O . ALA A 1 157 ? 11.277 -0.401 -0.091 1.00 97.44 157 ALA A O 1
ATOM 1262 N N . TRP A 1 158 ? 9.590 -0.695 -1.537 1.00 96.50 158 TRP A N 1
ATOM 1263 C CA . TRP A 1 158 ? 8.642 0.158 -0.827 1.00 96.50 158 TRP A CA 1
ATOM 1264 C C . TRP A 1 158 ? 8.318 -0.373 0.574 1.00 96.50 158 TRP A C 1
ATOM 1266 O O . TRP A 1 158 ? 8.449 0.348 1.561 1.00 96.50 158 TRP A O 1
ATOM 1276 N N . LYS A 1 159 ? 7.970 -1.661 0.687 1.00 94.31 159 LYS A N 1
ATOM 1277 C CA . LYS A 1 159 ? 7.714 -2.291 1.995 1.00 94.31 159 LYS A CA 1
ATOM 1278 C C . LYS A 1 159 ? 8.941 -2.257 2.901 1.00 94.31 159 LYS A C 1
ATOM 1280 O O . LYS A 1 159 ? 8.805 -2.075 4.109 1.00 94.31 159 LYS A O 1
ATOM 1285 N N . GLN A 1 160 ? 10.125 -2.456 2.326 1.00 95.62 160 GLN A N 1
ATOM 1286 C CA . GLN A 1 160 ? 11.380 -2.393 3.064 1.00 95.62 160 GLN A CA 1
ATOM 1287 C C . GLN A 1 160 ? 11.667 -0.968 3.552 1.00 95.62 160 GLN A C 1
ATOM 1289 O O . GLN A 1 160 ? 11.972 -0.803 4.728 1.00 95.62 160 GLN A O 1
ATOM 1294 N N . TYR A 1 161 ? 11.484 0.043 2.699 1.00 96.25 161 TYR A N 1
ATOM 1295 C CA . TYR A 1 161 ? 11.630 1.455 3.053 1.00 96.25 161 TYR A CA 1
ATOM 1296 C C . TYR A 1 161 ? 10.741 1.829 4.246 1.00 96.25 161 TYR A C 1
ATOM 1298 O O . TYR A 1 161 ? 11.244 2.321 5.252 1.00 96.25 161 TYR A O 1
ATOM 1306 N N . LEU A 1 162 ? 9.443 1.513 4.182 1.00 94.94 162 LEU A N 1
ATOM 1307 C CA . LEU A 1 162 ? 8.505 1.789 5.276 1.00 94.94 162 LEU A CA 1
ATOM 1308 C C . LEU A 1 162 ? 8.932 1.113 6.584 1.00 94.94 162 LEU A C 1
ATOM 1310 O O . LEU A 1 162 ? 8.938 1.731 7.646 1.00 94.94 162 LEU A O 1
ATOM 1314 N N . LYS A 1 163 ? 9.368 -0.148 6.504 1.00 93.06 163 LYS A N 1
ATOM 1315 C CA . LYS A 1 163 ? 9.875 -0.887 7.663 1.00 93.06 163 LYS A CA 1
ATOM 1316 C C . LYS A 1 163 ? 11.130 -0.244 8.263 1.00 93.06 163 LYS A C 1
ATOM 1318 O O . LYS A 1 163 ? 11.252 -0.212 9.483 1.00 93.06 163 LYS A O 1
ATOM 1323 N N . GLU A 1 164 ? 12.058 0.229 7.437 1.00 95.06 164 GLU A N 1
ATOM 1324 C CA . GLU A 1 164 ? 13.300 0.876 7.882 1.00 95.06 164 GLU A CA 1
ATOM 1325 C C . GLU A 1 164 ? 13.051 2.243 8.520 1.00 95.06 164 GLU A C 1
ATOM 1327 O O . GLU A 1 164 ? 13.686 2.562 9.522 1.00 95.06 164 GLU A O 1
ATOM 1332 N N . GLN A 1 165 ? 12.098 3.015 7.991 1.00 94.56 165 GLN A N 1
ATOM 1333 C CA . GLN A 1 165 ? 11.684 4.290 8.585 1.00 94.56 165 GLN A CA 1
ATOM 1334 C C . GLN A 1 165 ? 10.776 4.112 9.813 1.00 94.56 165 GLN A C 1
ATOM 1336 O O . GLN A 1 165 ? 10.494 5.080 10.513 1.00 94.56 165 GLN A O 1
ATOM 1341 N N . ASN A 1 166 ? 10.334 2.881 10.100 1.00 91.75 166 ASN A N 1
ATOM 1342 C CA . ASN A 1 166 ? 9.300 2.586 11.094 1.00 91.75 166 ASN A CA 1
ATOM 1343 C C . ASN A 1 166 ? 8.005 3.388 10.837 1.00 91.75 166 ASN A C 1
ATOM 1345 O O . ASN A 1 166 ? 7.358 3.890 11.757 1.00 91.75 166 ASN A O 1
ATOM 1349 N N . GLU A 1 167 ? 7.646 3.498 9.560 1.00 94.75 167 GLU A N 1
ATOM 1350 C CA . GLU A 1 167 ? 6.468 4.200 9.064 1.00 94.75 167 GLU A CA 1
ATOM 1351 C C . GLU A 1 167 ? 5.483 3.219 8.416 1.00 94.75 167 GLU A C 1
ATOM 1353 O O . GLU A 1 167 ? 5.820 2.093 8.042 1.00 94.75 167 GLU A O 1
ATOM 1358 N N . PHE A 1 168 ? 4.246 3.671 8.246 1.00 92.19 168 PHE A N 1
ATOM 1359 C CA . PHE A 1 168 ? 3.190 2.947 7.555 1.00 92.19 168 PHE A CA 1
ATOM 1360 C C . PHE A 1 168 ? 2.702 3.733 6.342 1.00 92.19 168 PHE A C 1
ATOM 1362 O O . PHE A 1 168 ? 2.661 4.963 6.346 1.00 92.19 168 PHE A O 1
ATOM 1369 N N . ASP A 1 169 ? 2.247 3.008 5.328 1.00 92.62 169 ASP A N 1
ATOM 1370 C CA . ASP A 1 169 ? 1.233 3.522 4.416 1.00 92.62 169 ASP A CA 1
ATOM 1371 C C . ASP A 1 169 ? -0.161 3.059 4.866 1.00 92.62 169 ASP A C 1
ATOM 1373 O O . ASP A 1 169 ? -0.321 2.268 5.804 1.00 92.62 169 ASP A O 1
ATOM 1377 N N . PHE A 1 170 ? -1.196 3.560 4.196 1.00 89.25 170 PHE A N 1
ATOM 1378 C CA . PHE A 1 170 ? -2.576 3.246 4.549 1.00 89.25 170 PHE A CA 1
ATOM 1379 C C . PHE A 1 170 ? -2.916 1.751 4.415 1.00 89.25 170 PHE A C 1
ATOM 1381 O O . PHE A 1 170 ? -3.720 1.239 5.198 1.00 89.25 170 PHE A O 1
ATOM 1388 N N . HIS A 1 171 ? -2.291 1.039 3.472 1.00 89.69 171 HIS A N 1
ATOM 1389 C CA . HIS A 1 171 ? -2.528 -0.386 3.242 1.00 89.69 171 HIS A CA 1
ATOM 1390 C C . HIS A 1 171 ? -1.885 -1.254 4.329 1.00 89.69 171 HIS A C 1
ATOM 1392 O O . HIS A 1 171 ? -2.578 -2.062 4.954 1.00 89.69 171 HIS A O 1
ATOM 1398 N N . LEU A 1 172 ? -0.599 -1.043 4.620 1.00 90.25 172 LEU A N 1
ATOM 1399 C CA . LEU A 1 172 ? 0.120 -1.722 5.699 1.00 90.25 172 LEU A CA 1
ATOM 1400 C C . LEU A 1 172 ? -0.499 -1.432 7.056 1.00 90.25 172 LEU A C 1
ATOM 1402 O O . LEU A 1 172 ? -0.514 -2.309 7.914 1.00 90.25 172 LEU A O 1
ATOM 1406 N N . MET A 1 173 ? -1.024 -0.227 7.267 1.00 93.25 173 MET A N 1
ATOM 1407 C CA . MET A 1 173 ? -1.711 0.112 8.505 1.00 93.25 173 MET A CA 1
ATOM 1408 C C . MET A 1 173 ? -2.955 -0.766 8.720 1.00 93.25 173 MET A C 1
ATOM 1410 O O . MET A 1 173 ? -3.134 -1.328 9.801 1.00 93.25 173 MET A O 1
ATOM 1414 N N . ILE A 1 174 ? -3.795 -0.946 7.695 1.00 93.44 174 ILE A N 1
ATOM 1415 C CA . ILE A 1 174 ? -4.962 -1.842 7.782 1.00 93.44 174 ILE A CA 1
ATOM 1416 C C . ILE A 1 174 ? -4.512 -3.298 7.956 1.00 93.44 174 ILE A C 1
ATOM 1418 O O . ILE A 1 174 ? -5.064 -4.011 8.797 1.00 93.44 174 ILE A O 1
ATOM 1422 N N . GLU A 1 175 ? -3.485 -3.740 7.226 1.00 92.38 175 GLU A N 1
ATOM 1423 C CA . GLU A 1 175 ? -2.930 -5.092 7.363 1.00 92.38 175 GLU A CA 1
ATOM 1424 C C . GLU A 1 175 ? -2.428 -5.348 8.794 1.00 92.38 175 GLU A C 1
ATOM 1426 O O . GLU A 1 175 ? -2.759 -6.357 9.420 1.00 92.38 175 GLU A O 1
ATOM 1431 N N . LYS A 1 176 ? -1.663 -4.407 9.349 1.00 93.75 176 LYS A N 1
ATOM 1432 C CA . LYS A 1 176 ? -1.108 -4.480 10.700 1.00 93.75 176 LYS A CA 1
ATOM 1433 C C . LYS A 1 176 ? -2.208 -4.522 11.757 1.00 93.75 176 LYS A C 1
ATOM 1435 O O . LYS A 1 176 ? -2.150 -5.364 12.654 1.00 93.75 176 LYS A O 1
ATOM 1440 N N . ALA A 1 177 ? -3.217 -3.660 11.634 1.00 95.81 177 ALA A N 1
ATOM 1441 C CA . ALA A 1 177 ? -4.382 -3.683 12.508 1.00 95.81 177 ALA A CA 1
ATOM 1442 C C . ALA A 1 177 ? -5.094 -5.042 12.438 1.00 95.81 177 ALA A C 1
ATOM 1444 O O . ALA A 1 177 ? -5.321 -5.662 13.473 1.00 95.81 177 ALA A O 1
ATOM 1445 N N . THR A 1 178 ? -5.328 -5.563 11.230 1.00 95.81 178 THR A N 1
ATOM 1446 C CA . THR A 1 178 ? -5.937 -6.886 11.005 1.00 95.81 178 THR A CA 1
ATOM 1447 C C . THR A 1 178 ? -5.161 -7.986 11.725 1.00 95.81 178 THR A C 1
ATOM 1449 O O . THR A 1 178 ? -5.744 -8.801 12.437 1.00 95.81 178 THR A O 1
ATOM 1452 N N . GLN A 1 179 ? -3.828 -7.977 11.630 1.00 95.44 179 GLN A N 1
ATOM 1453 C CA . GLN A 1 179 ? -2.983 -8.939 12.339 1.00 95.44 179 GLN A CA 1
ATOM 1454 C C . GLN A 1 179 ? -3.105 -8.829 13.866 1.00 95.44 179 GLN A C 1
ATOM 1456 O O . GLN A 1 179 ? -3.003 -9.844 14.557 1.00 95.44 179 GLN A O 1
ATOM 1461 N N . TYR A 1 180 ? -3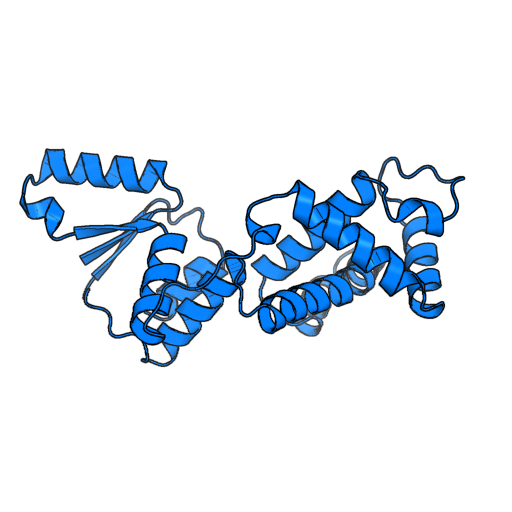.285 -7.627 14.416 1.00 97.25 180 TYR A N 1
ATOM 1462 C CA . TYR A 1 180 ? -3.476 -7.432 15.854 1.00 97.25 180 TYR A CA 1
ATOM 1463 C C . TYR A 1 180 ? -4.830 -7.905 16.357 1.00 97.25 180 TYR A C 1
ATOM 1465 O O . TYR A 1 180 ? -4.888 -8.488 17.445 1.00 97.25 180 TYR A O 1
ATOM 1473 N N . VAL A 1 181 ? -5.879 -7.712 15.565 1.00 96.38 181 VAL A N 1
ATOM 1474 C CA . VAL A 1 181 ? -7.206 -8.242 15.869 1.00 96.38 181 VAL A CA 1
ATOM 1475 C C . VAL A 1 181 ? -7.186 -9.775 15.780 1.00 96.38 181 VAL A C 1
ATOM 1477 O O . VAL A 1 181 ? -7.419 -10.439 16.786 1.00 96.38 181 VAL A O 1
ATOM 1480 N N . ALA A 1 182 ? -6.716 -10.345 14.663 1.00 96.19 182 ALA A N 1
ATOM 1481 C CA . ALA A 1 182 ? -6.655 -11.797 14.449 1.00 96.19 182 ALA A CA 1
ATOM 1482 C C . ALA A 1 182 ? -5.812 -12.543 15.503 1.00 96.19 182 ALA A C 1
ATOM 1484 O O . ALA A 1 182 ? -6.095 -13.686 15.860 1.00 96.19 182 ALA A O 1
ATOM 1485 N N . LYS A 1 183 ? -4.756 -11.905 16.027 1.00 96.81 183 LYS A N 1
ATOM 1486 C CA . LYS A 1 183 ? -3.892 -12.473 17.079 1.00 96.81 183 LYS A CA 1
ATOM 1487 C C . LYS A 1 183 ? -4.393 -12.187 18.500 1.00 96.81 183 LYS A C 1
ATOM 1489 O O . LYS A 1 183 ? -3.639 -12.401 19.447 1.00 96.81 183 LYS A O 1
ATOM 1494 N N . ASN A 1 184 ? -5.622 -11.691 18.670 1.00 95.19 184 ASN A N 1
ATOM 1495 C CA . ASN A 1 184 ? -6.223 -11.340 19.964 1.00 95.19 184 ASN A CA 1
ATOM 1496 C C . ASN A 1 184 ? -5.408 -10.329 20.801 1.00 95.19 184 ASN A C 1
ATOM 1498 O O . ASN A 1 184 ? -5.565 -10.268 22.030 1.00 95.19 184 ASN A O 1
ATOM 1502 N N . LYS A 1 185 ? -4.536 -9.541 20.152 1.00 97.00 185 LYS A N 1
ATOM 1503 C CA . LYS A 1 185 ? -3.714 -8.507 20.801 1.00 97.00 185 LYS A CA 1
ATOM 1504 C C . LYS A 1 185 ? -4.519 -7.244 21.066 1.00 97.00 185 LYS A C 1
ATOM 1506 O O . LYS A 1 185 ? -4.378 -6.648 22.127 1.00 97.00 185 LYS A O 1
ATOM 1511 N N . PHE A 1 186 ? -5.384 -6.868 20.131 1.00 96.44 186 PHE A N 1
ATOM 1512 C CA . PHE A 1 186 ? -6.338 -5.790 20.341 1.00 96.44 186 PHE A CA 1
ATOM 1513 C C . PHE A 1 186 ? -7.514 -6.282 21.191 1.00 96.44 186 PHE A C 1
ATOM 1515 O O . PHE A 1 186 ? -8.121 -7.310 20.890 1.00 96.44 186 PHE A O 1
ATOM 1522 N N . LYS A 1 187 ? -7.843 -5.557 22.263 1.00 93.81 187 LYS A N 1
ATOM 1523 C CA . LYS A 1 187 ? -9.037 -5.816 23.076 1.00 93.81 187 LYS A CA 1
ATOM 1524 C C . LYS A 1 187 ? -10.122 -4.827 22.683 1.00 93.81 187 LYS A C 1
ATOM 1526 O O . LYS A 1 187 ? -10.129 -3.695 23.155 1.00 93.81 187 LYS A O 1
ATOM 1531 N N . SER A 1 188 ? -11.026 -5.263 21.808 1.00 92.38 188 SER A N 1
ATOM 1532 C CA . SER A 1 188 ? -12.107 -4.404 21.336 1.00 92.38 188 SER A CA 1
ATOM 1533 C C . SER A 1 188 ? -13.020 -3.967 22.490 1.00 92.38 188 SER A C 1
ATOM 1535 O O . SER A 1 188 ? -13.574 -4.824 23.185 1.00 92.38 188 SER A O 1
ATOM 1537 N N . PRO A 1 189 ? -13.253 -2.654 22.678 1.00 92.88 189 PRO A N 1
ATOM 1538 C CA . PRO A 1 189 ? -14.245 -2.163 23.630 1.00 92.88 189 PRO A CA 1
ATOM 1539 C C . PRO A 1 189 ? -15.683 -2.290 23.095 1.00 92.88 189 PRO A C 1
ATOM 1541 O O . PRO A 1 189 ? -16.637 -1.937 23.792 1.00 92.88 189 PRO A O 1
ATOM 1544 N N . TRP A 1 190 ? -15.874 -2.765 21.857 1.00 93.56 190 TRP A N 1
ATOM 1545 C CA . TRP A 1 190 ? -17.182 -2.846 21.214 1.00 93.56 190 TRP A CA 1
ATOM 1546 C C . TRP A 1 190 ? -17.582 -4.286 20.912 1.00 93.56 190 TRP A C 1
ATOM 1548 O O . TRP A 1 190 ? -16.892 -5.011 20.204 1.00 93.56 190 TRP A O 1
ATOM 1558 N N . ARG A 1 191 ? -18.779 -4.651 21.379 1.00 90.06 191 ARG A N 1
ATOM 1559 C CA . ARG A 1 191 ? -19.418 -5.944 21.097 1.00 90.06 191 ARG A CA 1
ATOM 1560 C C . ARG A 1 191 ? -19.998 -6.062 19.684 1.00 90.06 191 ARG A C 1
ATOM 1562 O O . ARG A 1 191 ? -20.170 -7.165 19.188 1.00 90.06 191 ARG A O 1
ATOM 1569 N N . PHE A 1 192 ? -20.357 -4.934 19.077 1.00 91.25 192 PHE A N 1
ATOM 1570 C CA . PHE A 1 192 ? -20.999 -4.883 17.766 1.00 91.25 192 PHE A CA 1
ATOM 1571 C C . PHE A 1 192 ? -20.240 -3.916 16.870 1.00 91.25 192 PHE A C 1
ATOM 1573 O O . PHE A 1 192 ? -19.941 -2.794 17.306 1.00 91.25 192 PHE A O 1
ATOM 1580 N N . LEU A 1 193 ? -19.986 -4.366 15.644 1.00 92.56 193 LEU A N 1
ATOM 1581 C CA . LEU A 1 193 ? -19.389 -3.609 14.557 1.00 92.56 193 LEU A CA 1
ATOM 1582 C C . LEU A 1 193 ? -20.427 -3.488 13.435 1.00 92.56 193 LEU A C 1
ATOM 1584 O O . LEU A 1 193 ? -21.016 -4.485 13.024 1.00 92.56 193 LEU A O 1
ATOM 1588 N N . MET A 1 194 ? -20.683 -2.268 12.982 1.00 92.56 194 MET A N 1
ATOM 1589 C CA . MET A 1 194 ? -21.534 -1.969 11.833 1.00 92.56 194 MET A CA 1
ATOM 1590 C C . MET A 1 194 ? -20.672 -1.384 10.723 1.00 92.56 194 MET A C 1
ATOM 1592 O O . MET A 1 194 ? -19.680 -0.714 11.003 1.00 92.56 194 MET A O 1
ATOM 1596 N N . VAL A 1 195 ? -21.050 -1.625 9.475 1.00 92.62 195 VAL A N 1
ATOM 1597 C CA . VAL A 1 195 ? -20.335 -1.111 8.307 1.00 92.62 195 VAL A CA 1
ATOM 1598 C C . VAL A 1 195 ? -21.338 -0.415 7.409 1.00 92.62 195 VAL A C 1
ATOM 1600 O O . VAL A 1 195 ? -22.401 -0.969 7.137 1.00 92.62 195 VAL A O 1
ATOM 1603 N N . ASP A 1 196 ? -21.000 0.798 6.998 1.00 89.00 196 ASP A N 1
ATOM 1604 C CA . ASP A 1 196 ? -21.735 1.550 5.986 1.00 89.00 196 ASP A CA 1
ATOM 1605 C C . ASP A 1 196 ? -21.070 1.370 4.615 1.00 89.00 196 ASP A C 1
ATOM 1607 O O . ASP A 1 196 ? -19.865 1.129 4.568 1.00 89.00 196 ASP A O 1
ATOM 1611 N N . GLU A 1 197 ? -21.830 1.467 3.522 1.00 82.50 197 GLU A N 1
ATOM 1612 C CA . GLU A 1 197 ? -21.340 1.295 2.135 1.00 82.50 197 GLU A CA 1
ATOM 1613 C C . GLU A 1 197 ? -20.594 -0.035 1.883 1.00 82.50 197 GLU A C 1
ATOM 1615 O O . GLU A 1 197 ? -19.574 -0.102 1.195 1.00 82.50 197 GLU A O 1
ATOM 1620 N N . TYR A 1 198 ? -21.089 -1.133 2.468 1.00 83.25 198 TYR A N 1
ATOM 1621 C CA . TYR A 1 198 ? -20.426 -2.445 2.418 1.00 83.25 198 TYR A CA 1
ATOM 1622 C C . TYR A 1 198 ? -20.158 -2.953 0.990 1.00 83.25 198 TYR A C 1
ATOM 1624 O O . TYR A 1 198 ? -19.201 -3.695 0.777 1.00 83.25 198 TYR A O 1
ATOM 1632 N N . GLN A 1 199 ? -20.966 -2.549 0.007 1.00 82.00 199 GLN A N 1
ATOM 1633 C CA . GLN A 1 199 ? -20.790 -2.952 -1.390 1.00 82.00 199 GLN A CA 1
ATOM 1634 C C . GLN A 1 199 ? -19.458 -2.494 -2.006 1.00 82.00 199 GLN A C 1
ATOM 1636 O O . GLN A 1 199 ? -18.988 -3.130 -2.945 1.00 82.00 199 GLN A O 1
ATOM 1641 N N . ASP A 1 200 ? -18.821 -1.456 -1.457 1.00 76.44 200 ASP A N 1
ATOM 1642 C CA . ASP A 1 200 ? -17.568 -0.891 -1.975 1.00 76.44 200 ASP A CA 1
ATOM 1643 C C . ASP A 1 200 ? -16.321 -1.412 -1.227 1.00 76.44 200 ASP A C 1
ATOM 1645 O O . ASP A 1 200 ? -15.228 -0.838 -1.309 1.00 76.44 200 ASP A O 1
ATOM 1649 N N . ILE A 1 201 ? -16.458 -2.505 -0.462 1.00 84.50 201 ILE A N 1
ATOM 1650 C CA . ILE A 1 201 ? -15.399 -3.022 0.412 1.00 84.50 201 ILE A CA 1
ATOM 1651 C C . ILE A 1 201 ? -14.198 -3.600 -0.339 1.00 84.50 201 ILE A C 1
ATOM 1653 O O . ILE A 1 201 ? -14.311 -4.480 -1.188 1.00 84.50 201 ILE A O 1
ATOM 1657 N N . SER A 1 202 ? -13.001 -3.131 0.029 1.00 83.94 202 SER A N 1
ATOM 1658 C CA . SER A 1 202 ? -11.748 -3.701 -0.464 1.00 83.94 202 SER A CA 1
ATOM 1659 C C . SER A 1 202 ? -11.367 -4.971 0.312 1.00 83.94 202 SER A C 1
ATOM 1661 O O . SER A 1 202 ? -11.700 -5.081 1.497 1.00 83.94 202 SER A O 1
ATOM 1663 N N . PRO A 1 203 ? -10.589 -5.900 -0.283 1.00 85.56 203 PRO A N 1
ATOM 1664 C CA . PRO A 1 203 ? -10.171 -7.134 0.390 1.00 85.56 203 PRO A CA 1
ATOM 1665 C C . PRO A 1 203 ? -9.475 -6.902 1.738 1.00 85.56 203 PRO A C 1
ATOM 1667 O O . PRO A 1 203 ? -9.757 -7.595 2.709 1.00 85.56 203 PRO A O 1
ATOM 1670 N N . ALA A 1 204 ? -8.615 -5.883 1.834 1.00 87.00 204 ALA A N 1
ATOM 1671 C CA . ALA A 1 204 ? -7.924 -5.546 3.080 1.00 87.00 204 ALA A CA 1
ATOM 1672 C C . ALA A 1 204 ? -8.886 -5.092 4.192 1.00 87.00 204 ALA A C 1
ATOM 1674 O O . ALA A 1 204 ? -8.693 -5.426 5.359 1.00 87.00 204 ALA A O 1
ATOM 1675 N N . ARG A 1 205 ? -9.935 -4.336 3.839 1.00 90.62 205 ARG A N 1
ATOM 1676 C CA . ARG A 1 205 ? -10.958 -3.891 4.796 1.00 90.62 205 ARG A CA 1
ATOM 1677 C C . ARG A 1 205 ? -11.844 -5.052 5.223 1.00 90.62 205 ARG A C 1
ATOM 1679 O O . ARG A 1 205 ? -12.132 -5.165 6.408 1.00 90.62 205 ARG A O 1
ATOM 1686 N N . LEU A 1 206 ? -12.220 -5.925 4.288 1.00 91.00 206 LEU A N 1
ATOM 1687 C CA . LEU A 1 206 ? -12.978 -7.137 4.590 1.00 91.00 206 LEU A CA 1
ATOM 1688 C C . LEU A 1 206 ? -12.207 -8.046 5.555 1.00 91.00 206 LEU A C 1
ATOM 1690 O O . LEU A 1 206 ? -12.762 -8.445 6.572 1.00 91.00 206 LEU A O 1
ATOM 1694 N N . ALA A 1 207 ? -10.914 -8.269 5.306 1.00 91.69 207 ALA A N 1
ATOM 1695 C CA . ALA A 1 207 ? -10.063 -9.069 6.184 1.00 91.69 207 ALA A CA 1
ATOM 1696 C C . ALA A 1 207 ? -10.001 -8.517 7.622 1.00 91.69 207 ALA A C 1
ATOM 1698 O O . ALA A 1 207 ? -9.983 -9.291 8.577 1.00 91.69 207 ALA A O 1
ATOM 1699 N N . LEU A 1 208 ? -10.012 -7.187 7.799 1.00 93.56 208 LEU A N 1
ATOM 1700 C CA . LEU A 1 208 ? -10.089 -6.571 9.128 1.00 93.56 208 LEU A CA 1
ATOM 1701 C C . LEU A 1 208 ? -11.411 -6.892 9.840 1.00 93.56 208 LEU A C 1
ATOM 1703 O O . LEU A 1 208 ? -11.402 -7.115 11.048 1.00 93.56 208 LEU A O 1
ATOM 1707 N N . LEU A 1 209 ? -12.532 -6.905 9.111 1.00 93.12 209 LEU A N 1
ATOM 1708 C CA . LEU A 1 209 ? -13.841 -7.256 9.669 1.00 93.12 209 LEU A CA 1
ATOM 1709 C C . LEU A 1 209 ? -13.916 -8.739 10.041 1.00 93.12 209 LEU A C 1
ATOM 1711 O O . LEU A 1 209 ? -14.436 -9.072 11.097 1.00 93.12 209 LEU A O 1
ATOM 1715 N N . GLU A 1 210 ? -13.394 -9.620 9.186 1.00 92.94 210 GLU A N 1
ATOM 1716 C CA . GLU A 1 210 ? -13.380 -11.071 9.417 1.00 92.94 210 GLU A CA 1
ATOM 1717 C C . GLU A 1 210 ? -12.486 -11.472 10.593 1.00 92.94 210 GLU A C 1
ATOM 1719 O O . GLU A 1 210 ? -12.725 -12.490 11.239 1.00 92.94 210 GLU A O 1
ATOM 1724 N N . ALA A 1 211 ? -11.455 -10.677 10.878 1.00 92.56 211 ALA A N 1
ATOM 1725 C CA . ALA A 1 211 ? -10.566 -10.900 12.008 1.00 92.56 211 ALA A CA 1
ATOM 1726 C C . ALA A 1 211 ? -11.182 -10.536 13.371 1.00 92.56 211 ALA A C 1
ATOM 1728 O O . ALA A 1 211 ? -10.578 -10.895 14.383 1.00 92.56 211 ALA A O 1
ATOM 1729 N N . TRP A 1 212 ? -12.301 -9.797 13.396 1.00 88.31 212 TRP A N 1
ATOM 1730 C CA . TRP A 1 212 ? -12.867 -9.120 14.573 1.00 88.31 212 TRP A CA 1
ATOM 1731 C C . TRP A 1 212 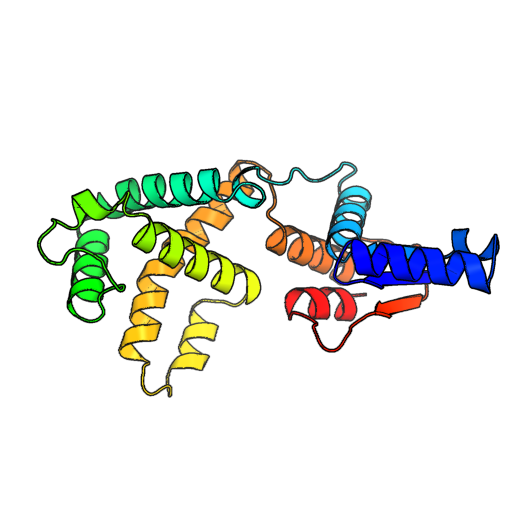? -13.651 -10.010 15.538 1.00 88.31 212 TRP A C 1
ATOM 1733 O O . TRP A 1 212 ? -14.492 -10.813 15.083 1.00 88.31 212 TRP A O 1
#

Radius of gyration: 20.79 Å; chains: 1; bounding box: 55×33×53 Å

Foldseek 3Di:
DEEEEADPVRLVVVLVVCCVPPNPVSVVYHRYYLLVLLQVLCCVLVVHGQAADVLLVDVVVVLVVQLVVVLVQCVDVVLVVLVVVLCVVPNQPPPPPPDDPNVCSNPSSVSVVLSVLLVVCLLVPDDLVVVLVVCVPPPCSVNSNSVCVNNVVVNVVVVVVCVVVSHDHSSVSLVVSLVCLLVVSGDDPDPDYHYDPCVPDGPSSVSSVVSD